Protein AF-A0A661W2M0-F1 (afdb_monomer)

pLDDT: mean 91.11, std 8.28, range [54.16, 98.56]

Solvent-accessible surface area (backbone atoms only — not comparable to full-atom values): 11060 Å² total; per-residue (Å²): 131,64,79,56,40,60,49,51,71,77,40,44,91,75,43,89,74,48,66,77,48,54,62,59,80,53,78,88,70,61,51,56,57,71,93,74,26,90,43,32,37,37,40,33,34,51,47,34,55,88,83,43,71,91,52,58,68,69,59,52,51,48,49,36,45,43,73,50,39,69,58,32,24,70,36,45,28,43,31,65,47,76,62,46,44,61,50,24,66,79,64,74,41,52,50,42,32,26,37,55,77,50,42,49,56,64,80,25,57,32,35,44,35,47,38,69,47,70,79,37,58,68,42,49,65,55,40,31,57,50,44,73,40,62,61,37,34,89,66,52,60,77,81,43,38,49,34,35,38,32,49,78,32,58,84,58,55,59,77,51,43,44,98,87,71,47,19,60,45,70,41,77,54,82,78,79,56,79,73,51,49,20,52,51,52,46,53,49,63,76,48,64,88,53,84,128

Radius of gyration: 15.81 Å; Cα contacts (8 Å, |Δi|>4): 305; chains: 1; bounding box: 34×45×40 Å

Nearest PDB structures (foldseek):
  6pae-assembly1_C  TM=4.566E-01  e=3.298E-01  Dickeya chrysanthemi
  6ruf-assembly1_C  TM=3.840E-01  e=1.545E-01  Wolinella succinogenes DSM 1740
  6wyx-assembly1_A  TM=4.601E-01  e=7.040E-01  Pseudomonas putida KT2440
  3mtj-assembly1_A  TM=3.633E-01  e=6.204E-01  Thiobacillus denitrificans ATCC 25259
  2buf-assembly2_K  TM=2.757E-01  e=9.065E-01  Pseudomonas aeruginosa

Structure (mmCIF, N/CA/C/O backbone):
data_AF-A0A661W2M0-F1
#
_entry.id   AF-A0A661W2M0-F1
#
loop_
_atom_site.group_PDB
_atom_site.id
_atom_site.type_symbol
_atom_site.label_atom_id
_atom_site.label_alt_id
_atom_site.label_comp_id
_atom_site.label_asym_id
_atom_site.label_entity_id
_atom_site.label_seq_id
_atom_site.pdbx_PDB_ins_code
_atom_site.Cartn_x
_atom_site.Cartn_y
_atom_site.Cartn_z
_atom_site.occupancy
_atom_site.B_iso_or_equiv
_atom_site.auth_seq_id
_atom_site.auth_comp_id
_atom_site.auth_asym_id
_atom_site.auth_atom_id
_atom_site.pdbx_PDB_model_num
ATOM 1 N N . MET A 1 1 ? -10.836 -14.928 -8.733 1.00 54.16 1 MET A N 1
ATOM 2 C CA . MET A 1 1 ? -9.419 -14.516 -8.723 1.00 54.16 1 MET A CA 1
ATOM 3 C C . MET A 1 1 ? -9.089 -13.944 -10.087 1.00 54.16 1 MET A C 1
ATOM 5 O O . MET A 1 1 ? -9.618 -14.469 -11.064 1.00 54.16 1 MET A O 1
ATOM 9 N N . PRO A 1 2 ? -8.291 -12.872 -10.158 1.00 65.75 2 PRO A N 1
ATOM 10 C CA . PRO A 1 2 ? -7.863 -12.315 -11.435 1.00 65.75 2 PRO A CA 1
ATOM 11 C C . PRO A 1 2 ? -7.027 -13.327 -12.239 1.00 65.75 2 PRO A C 1
ATOM 13 O O . PRO A 1 2 ? -6.271 -14.099 -11.651 1.00 65.75 2 PRO A O 1
ATOM 16 N N . ASP A 1 3 ? -7.125 -13.288 -13.574 1.00 75.1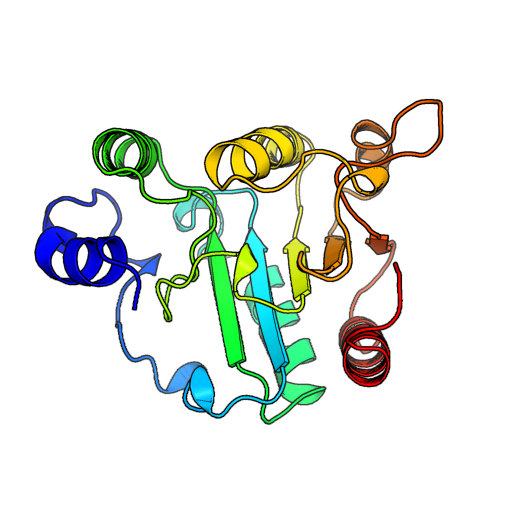9 3 ASP A N 1
ATOM 17 C CA . ASP A 1 3 ? -6.398 -14.168 -14.519 1.00 75.19 3 ASP A CA 1
ATOM 18 C C . ASP A 1 3 ? -4.876 -14.191 -14.256 1.00 75.19 3 ASP A C 1
ATOM 20 O O . ASP A 1 3 ? -4.200 -15.216 -14.354 1.00 75.19 3 ASP A O 1
ATOM 24 N N . TYR A 1 4 ? -4.319 -13.065 -13.802 1.00 87.19 4 TYR A N 1
ATOM 25 C CA . TYR A 1 4 ? -2.892 -12.983 -13.517 1.00 87.19 4 TYR A CA 1
ATOM 26 C C . TYR A 1 4 ? -2.454 -13.734 -12.248 1.00 87.19 4 TYR A C 1
ATOM 28 O O . TYR A 1 4 ? -1.283 -14.099 -12.161 1.00 87.19 4 TYR A O 1
ATOM 36 N N . ALA A 1 5 ? -3.326 -13.983 -11.264 1.00 85.62 5 ALA A N 1
ATOM 37 C CA . ALA A 1 5 ? -2.919 -14.628 -10.010 1.00 85.62 5 ALA A CA 1
ATOM 38 C C . ALA A 1 5 ? -2.471 -16.079 -10.256 1.00 85.62 5 ALA A C 1
ATOM 40 O O . ALA A 1 5 ? -1.410 -16.505 -9.790 1.00 85.62 5 ALA A O 1
ATOM 41 N N . ASP A 1 6 ? -3.231 -16.813 -11.070 1.00 86.06 6 ASP A N 1
ATOM 42 C CA . ASP A 1 6 ? -2.873 -18.169 -11.488 1.00 86.06 6 ASP A CA 1
ATOM 43 C C . ASP A 1 6 ? -1.617 -18.167 -12.359 1.00 86.06 6 ASP A C 1
ATOM 45 O O . ASP A 1 6 ? -0.736 -19.017 -12.185 1.00 86.06 6 ASP A O 1
ATOM 49 N N . PHE A 1 7 ? -1.472 -17.160 -13.229 1.00 87.81 7 PHE A N 1
ATOM 50 C CA . PHE A 1 7 ? -0.246 -16.969 -13.995 1.00 87.81 7 PHE A CA 1
ATOM 51 C C . PHE A 1 7 ? 0.974 -16.820 -13.076 1.00 87.81 7 PHE A C 1
ATOM 53 O O . PHE A 1 7 ? 1.953 -17.541 -13.280 1.00 87.81 7 PHE A O 1
ATOM 60 N N . VAL A 1 8 ? 0.935 -15.938 -12.069 1.00 86.62 8 VAL A N 1
ATOM 61 C CA . VAL A 1 8 ? 2.054 -15.722 -11.130 1.00 86.62 8 VAL A CA 1
ATOM 62 C C . VAL A 1 8 ? 2.427 -17.031 -10.433 1.00 86.62 8 VAL A C 1
ATOM 64 O O . VAL A 1 8 ? 3.593 -17.430 -10.481 1.00 86.62 8 VAL A O 1
ATOM 67 N N . ARG A 1 9 ? 1.445 -17.755 -9.877 1.00 86.38 9 ARG A N 1
ATOM 68 C CA . ARG A 1 9 ? 1.676 -19.034 -9.178 1.00 86.38 9 ARG A CA 1
ATOM 69 C C . ARG A 1 9 ? 2.329 -20.086 -10.074 1.00 86.38 9 ARG A C 1
ATOM 71 O O . ARG A 1 9 ? 3.286 -20.738 -9.664 1.00 86.38 9 ARG A O 1
ATOM 78 N N . GLN A 1 10 ? 1.862 -20.226 -11.314 1.00 86.12 10 GLN A N 1
ATOM 79 C CA . GLN A 1 10 ? 2.395 -21.209 -12.268 1.00 86.12 10 GLN A CA 1
ATOM 80 C C . GLN A 1 10 ? 3.761 -20.808 -12.854 1.00 86.12 10 GLN A C 1
ATOM 82 O O . GLN A 1 10 ? 4.491 -21.647 -13.385 1.00 86.12 10 GLN A O 1
ATOM 87 N N . ASN A 1 11 ? 4.125 -19.525 -12.777 1.00 86.25 11 ASN A N 1
ATOM 88 C CA . ASN A 1 11 ? 5.294 -18.968 -13.454 1.00 86.25 11 ASN A CA 1
ATOM 89 C C . ASN A 1 11 ? 6.353 -18.403 -12.501 1.00 86.25 11 ASN A C 1
ATOM 91 O O . ASN A 1 11 ? 7.235 -17.688 -12.975 1.00 86.25 11 ASN A O 1
ATOM 95 N N . LEU A 1 12 ? 6.341 -18.745 -11.205 1.00 84.62 12 LEU A N 1
ATOM 96 C CA . LEU A 1 12 ? 7.355 -18.271 -10.250 1.00 84.62 12 LEU A CA 1
ATOM 97 C C . LEU A 1 12 ? 8.794 -18.504 -10.729 1.00 84.62 12 LEU A C 1
ATOM 99 O O . LEU A 1 12 ? 9.637 -17.633 -10.578 1.00 84.62 12 LEU A O 1
ATOM 103 N N . HIS A 1 13 ? 9.071 -19.617 -11.410 1.00 81.62 13 HIS A N 1
ATOM 104 C CA . HIS A 1 13 ? 10.389 -19.907 -11.995 1.00 81.62 13 HIS A CA 1
ATOM 105 C C . HIS A 1 13 ? 10.895 -18.838 -12.992 1.00 81.62 13 HIS A C 1
ATOM 107 O O . HIS A 1 13 ? 12.069 -18.832 -13.356 1.00 81.62 13 HIS A O 1
ATOM 113 N N . ARG A 1 14 ? 10.017 -17.947 -13.472 1.00 83.19 14 ARG A N 1
ATOM 114 C CA . ARG A 1 14 ? 10.340 -16.834 -14.380 1.00 83.19 14 ARG A CA 1
ATOM 115 C C . ARG A 1 14 ? 10.656 -15.534 -13.643 1.00 83.19 14 ARG A C 1
ATOM 117 O O . ARG A 1 14 ? 11.114 -14.584 -14.280 1.00 83.19 14 ARG A O 1
ATOM 124 N N . PHE A 1 15 ? 10.392 -15.471 -12.342 1.00 82.69 15 PHE A N 1
ATOM 125 C CA . PHE A 1 15 ? 10.706 -14.328 -11.500 1.00 82.69 15 PHE A CA 1
ATOM 126 C C . PHE A 1 15 ? 12.165 -14.437 -11.069 1.00 82.69 15 PHE A C 1
ATOM 128 O O . PHE A 1 15 ? 12.624 -15.488 -10.631 1.00 82.69 15 PHE A O 1
ATOM 135 N N . LYS A 1 16 ? 12.913 -13.339 -11.203 1.00 79.75 16 LYS A N 1
ATOM 136 C CA . LYS A 1 16 ? 14.306 -13.292 -10.730 1.00 79.75 16 LYS A CA 1
ATOM 137 C C . LYS A 1 16 ? 14.398 -13.313 -9.204 1.00 79.75 16 LYS A C 1
ATOM 139 O O . LYS A 1 16 ? 15.414 -13.752 -8.679 1.00 79.75 16 LYS A O 1
ATOM 144 N N . HIS A 1 17 ? 13.357 -12.815 -8.542 1.00 82.69 17 HIS A N 1
ATOM 145 C CA . HIS A 1 17 ? 13.227 -12.721 -7.097 1.00 82.69 17 HIS A CA 1
ATOM 146 C C . HIS A 1 17 ? 11.843 -13.254 -6.729 1.00 82.69 17 HIS A C 1
ATOM 148 O O . HIS A 1 17 ? 10.838 -12.592 -6.957 1.00 82.69 17 HIS A O 1
ATOM 154 N N . VAL A 1 18 ? 11.790 -14.506 -6.286 1.00 83.88 18 VAL A N 1
ATOM 155 C CA . VAL A 1 18 ? 10.541 -15.199 -5.918 1.00 83.88 18 VAL A CA 1
ATOM 156 C C . VAL A 1 18 ? 10.239 -15.087 -4.432 1.00 83.88 18 VAL A C 1
ATOM 158 O O . VAL A 1 18 ? 9.125 -15.386 -4.017 1.00 83.88 18 VAL A O 1
ATOM 161 N N . GLU A 1 19 ? 11.229 -14.676 -3.642 1.00 84.62 19 GLU A N 1
ATOM 162 C CA . GLU A 1 19 ? 11.200 -14.660 -2.184 1.00 84.62 19 GLU A CA 1
ATOM 163 C C . GLU A 1 19 ? 9.973 -13.939 -1.609 1.00 84.62 19 GLU A C 1
ATOM 165 O O . GLU A 1 19 ? 9.394 -14.484 -0.675 1.00 84.62 19 GLU A O 1
ATOM 170 N N . PRO A 1 20 ? 9.504 -12.797 -2.159 1.00 80.62 20 PRO A N 1
ATOM 171 C CA . PRO A 1 20 ? 8.310 -12.136 -1.633 1.00 80.62 20 PRO A CA 1
ATOM 172 C C . PRO A 1 20 ? 7.044 -12.990 -1.758 1.00 80.62 20 PRO A C 1
ATOM 174 O O . PRO A 1 20 ? 6.188 -12.931 -0.887 1.00 80.62 20 PRO A O 1
ATOM 177 N N . PHE A 1 21 ? 6.931 -13.788 -2.824 1.00 81.31 21 PHE A N 1
ATOM 178 C CA . PHE A 1 21 ? 5.737 -14.574 -3.166 1.00 81.31 21 PHE A CA 1
ATOM 179 C C . PHE A 1 21 ? 5.749 -15.988 -2.571 1.00 81.31 21 PHE A C 1
ATOM 181 O O . PHE A 1 21 ? 4.878 -16.803 -2.886 1.00 81.31 21 PHE A O 1
ATOM 188 N N . LEU A 1 22 ? 6.761 -16.314 -1.763 1.00 77.69 22 LEU A N 1
ATOM 189 C CA . LEU A 1 22 ? 6.936 -17.625 -1.155 1.00 77.69 22 LEU A CA 1
ATOM 190 C C . LEU A 1 22 ? 6.956 -17.526 0.378 1.00 77.69 22 LEU A C 1
ATOM 192 O O . LEU A 1 22 ? 7.624 -16.652 0.926 1.00 77.69 22 LEU A O 1
ATOM 196 N N . PRO A 1 23 ? 6.334 -18.480 1.092 1.00 72.94 23 PRO A N 1
ATOM 197 C CA . PRO A 1 23 ? 5.358 -19.458 0.603 1.00 72.94 23 PRO A CA 1
ATOM 198 C C . PRO A 1 23 ? 4.009 -18.790 0.277 1.00 72.94 23 PRO A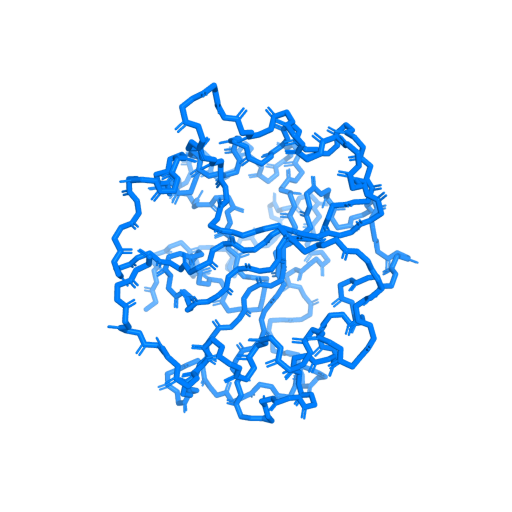 C 1
ATOM 200 O O . PRO A 1 23 ? 3.640 -17.806 0.911 1.00 72.94 23 PRO A O 1
ATOM 203 N N . PHE A 1 24 ? 3.256 -19.355 -0.674 1.00 66.31 24 PHE A N 1
ATOM 204 C CA . PHE A 1 24 ? 1.942 -18.825 -1.077 1.00 66.31 24 PHE A CA 1
ATOM 205 C C . PHE A 1 24 ? 0.940 -18.777 0.084 1.00 66.31 24 PHE A C 1
ATOM 207 O O . PHE A 1 24 ? 0.200 -17.809 0.234 1.00 66.31 24 PHE A O 1
ATOM 214 N N . ASP A 1 25 ? 0.965 -19.814 0.922 1.00 64.81 25 ASP A N 1
ATOM 215 C CA . ASP A 1 25 ? 0.191 -19.900 2.151 1.00 64.81 25 ASP A CA 1
ATOM 216 C C . ASP A 1 25 ? 1.156 -19.784 3.323 1.00 64.81 25 ASP A C 1
ATOM 218 O O . ASP A 1 25 ? 1.892 -20.720 3.648 1.00 64.81 25 ASP A O 1
ATOM 222 N N . ASN A 1 26 ? 1.188 -18.604 3.939 1.00 64.62 26 ASN A N 1
ATOM 223 C CA . ASN A 1 26 ? 2.035 -18.362 5.088 1.00 64.62 26 ASN A CA 1
ATOM 224 C C . ASN A 1 26 ? 1.193 -18.325 6.376 1.00 64.62 26 ASN A C 1
ATOM 226 O O . ASN A 1 26 ? 0.565 -17.301 6.661 1.00 64.62 26 ASN A O 1
ATOM 230 N N . PRO A 1 27 ? 1.199 -19.393 7.201 1.00 62.12 27 PRO A N 1
ATOM 231 C CA . PRO A 1 27 ? 0.440 -19.412 8.450 1.00 62.12 27 PRO A CA 1
ATOM 232 C C . PRO A 1 27 ? 0.911 -18.334 9.438 1.00 62.12 27 PRO A C 1
ATOM 234 O O . PRO A 1 27 ? 0.156 -17.963 10.332 1.00 62.12 27 PRO A O 1
ATOM 237 N N . SER A 1 28 ? 2.121 -17.782 9.267 1.00 66.69 28 SER A N 1
ATOM 238 C CA . SER A 1 28 ? 2.620 -16.702 10.127 1.00 66.69 28 SER A CA 1
ATOM 239 C C . SER A 1 28 ? 1.901 -15.361 9.934 1.00 66.69 28 SER A C 1
ATOM 241 O O . SER A 1 28 ? 1.968 -14.522 10.829 1.00 66.69 28 SER A O 1
ATOM 243 N N . PHE A 1 29 ? 1.158 -15.166 8.836 1.00 79.88 29 PHE A N 1
ATOM 244 C CA . PHE A 1 29 ? 0.328 -13.968 8.663 1.00 79.88 29 PHE A CA 1
ATOM 245 C C . PHE A 1 29 ? -0.940 -14.009 9.537 1.00 79.88 29 PHE A C 1
ATOM 247 O O . PHE A 1 29 ? -1.492 -12.962 9.884 1.00 79.88 29 PHE A O 1
ATOM 254 N N . GLY A 1 30 ? -1.423 -15.203 9.904 1.00 87.44 30 GLY A N 1
ATOM 255 C CA . GLY A 1 30 ? -2.649 -15.353 10.695 1.00 87.44 30 GLY A CA 1
ATOM 2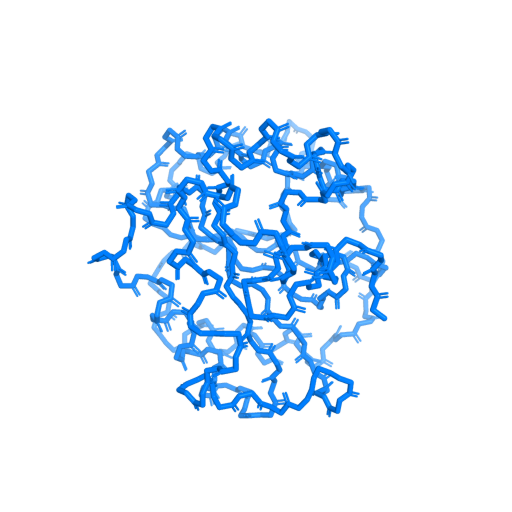56 C C . GLY A 1 30 ? -3.886 -14.722 10.044 1.00 87.44 30 GLY A C 1
ATOM 257 O O . GLY A 1 30 ? -4.796 -14.304 10.752 1.00 87.44 30 GLY A O 1
ATOM 258 N N . ASN A 1 31 ? -3.892 -14.589 8.714 1.00 93.31 31 ASN A N 1
ATOM 259 C CA . ASN A 1 31 ? -5.019 -14.043 7.964 1.00 93.31 31 ASN A CA 1
ATOM 260 C C . ASN A 1 31 ? -6.192 -15.039 7.942 1.00 93.31 31 ASN A C 1
ATOM 262 O O . ASN A 1 31 ? -5.951 -16.236 7.748 1.00 93.31 31 ASN A O 1
ATOM 266 N N . PRO A 1 32 ? -7.453 -14.577 8.057 1.00 93.81 32 PRO A N 1
ATOM 267 C CA . PRO A 1 32 ? -8.586 -15.354 7.561 1.00 93.81 32 PRO A CA 1
ATOM 268 C C . PRO A 1 32 ? -8.515 -15.460 6.028 1.00 93.81 32 PRO A C 1
ATOM 270 O O . PRO A 1 32 ? -7.607 -14.924 5.383 1.00 93.81 32 PRO A O 1
ATOM 273 N N . ARG A 1 33 ? -9.482 -16.139 5.405 1.00 92.19 33 ARG A N 1
ATOM 274 C CA . ARG A 1 33 ? -9.616 -16.045 3.948 1.00 92.19 33 ARG A CA 1
ATOM 275 C C . ARG A 1 33 ? -9.903 -14.599 3.561 1.00 92.19 33 ARG A C 1
ATOM 277 O O . ARG A 1 33 ? -10.615 -13.913 4.285 1.00 92.19 33 ARG A O 1
ATOM 284 N N . PHE A 1 34 ? -9.401 -14.174 2.403 1.00 93.12 34 PHE A N 1
ATOM 285 C CA . PHE A 1 34 ? -9.651 -12.827 1.887 1.00 93.12 34 PHE A CA 1
ATOM 286 C C . PHE A 1 34 ? -11.157 -12.531 1.859 1.00 93.12 34 PHE A C 1
ATOM 288 O O . PHE A 1 34 ? -11.603 -11.553 2.424 1.00 93.12 34 PHE A O 1
ATOM 295 N N . GLU A 1 35 ? -11.974 -13.447 1.333 1.00 93.88 35 GLU A N 1
ATOM 296 C CA . GLU A 1 35 ? -13.426 -13.233 1.235 1.00 93.88 35 GLU A CA 1
ATOM 297 C C . GLU A 1 35 ? -14.161 -13.171 2.587 1.00 93.88 35 GLU A C 1
ATOM 299 O O . GLU A 1 35 ? -15.265 -12.635 2.650 1.00 93.88 35 GLU A O 1
ATOM 304 N N . ASP A 1 36 ? -13.569 -13.725 3.648 1.00 95.56 36 ASP A N 1
ATOM 305 C CA . ASP A 1 36 ? -14.178 -13.787 4.980 1.00 95.56 36 ASP A CA 1
ATOM 306 C C . ASP A 1 36 ? -13.739 -12.609 5.869 1.00 95.56 36 ASP A C 1
ATOM 308 O O . ASP A 1 36 ? -14.292 -12.406 6.952 1.00 95.56 36 ASP A O 1
ATOM 312 N N . ALA A 1 37 ? -12.727 -11.845 5.445 1.00 96.25 37 ALA A N 1
ATOM 313 C CA . ALA A 1 37 ? -12.192 -10.742 6.222 1.00 96.25 37 ALA A CA 1
ATOM 314 C C . ALA A 1 37 ? -13.115 -9.513 6.142 1.00 96.25 37 ALA A C 1
ATOM 316 O O . ALA A 1 37 ? -13.493 -9.090 5.051 1.00 96.25 37 ALA A O 1
ATOM 317 N N . PRO A 1 38 ? -13.443 -8.866 7.275 1.00 95.31 38 PRO A N 1
ATOM 318 C CA . PRO A 1 38 ? -14.275 -7.666 7.281 1.00 95.31 38 PRO A CA 1
ATOM 319 C C . PRO A 1 38 ? -13.520 -6.402 6.844 1.00 95.31 38 PRO A C 1
ATOM 321 O O . PRO A 1 38 ? -14.135 -5.347 6.716 1.00 95.31 38 PRO A O 1
ATOM 324 N N . TYR A 1 39 ? -12.191 -6.472 6.719 1.00 97.50 39 TYR A N 1
ATOM 325 C CA . TYR A 1 39 ? -11.342 -5.345 6.351 1.00 97.50 39 TYR A CA 1
ATOM 326 C C . TYR A 1 39 ? -10.007 -5.838 5.790 1.00 97.50 39 TYR A C 1
ATOM 328 O O . TYR A 1 39 ? -9.421 -6.787 6.321 1.00 97.50 39 TYR A O 1
ATOM 336 N N . HIS A 1 40 ? -9.509 -5.165 4.760 1.00 97.88 40 HIS A N 1
ATOM 337 C CA . HIS A 1 40 ? -8.332 -5.551 3.993 1.00 97.88 40 HIS A CA 1
ATOM 338 C C . HIS A 1 40 ? -7.309 -4.424 4.008 1.00 97.88 40 HIS A C 1
ATOM 340 O O . HIS A 1 40 ? -7.571 -3.308 3.558 1.00 97.88 40 HIS A O 1
ATOM 346 N N . VAL A 1 41 ? -6.111 -4.725 4.500 1.00 98.38 41 VAL A N 1
ATOM 347 C CA . VAL A 1 41 ? -5.021 -3.758 4.608 1.00 98.38 41 VAL A CA 1
ATOM 348 C C . VAL A 1 41 ? -3.827 -4.225 3.791 1.00 98.38 41 VAL A C 1
ATOM 350 O O . VAL A 1 41 ? -3.320 -5.327 3.993 1.00 98.38 41 VAL A O 1
ATOM 353 N N . LEU A 1 42 ? -3.340 -3.366 2.900 1.00 98.56 42 LEU A N 1
ATOM 354 C CA . LEU A 1 42 ? -2.111 -3.584 2.149 1.00 98.56 42 LEU A CA 1
ATOM 355 C C . LEU A 1 42 ? -1.008 -2.664 2.672 1.00 98.56 42 LEU A C 1
ATOM 357 O O . LEU A 1 42 ? -1.083 -1.441 2.551 1.00 98.56 42 LEU A O 1
ATOM 361 N N . ILE A 1 43 ? 0.051 -3.243 3.229 1.00 98.25 43 ILE A N 1
ATOM 362 C CA . ILE A 1 43 ? 1.229 -2.490 3.666 1.00 98.25 43 ILE A CA 1
ATOM 363 C C . ILE A 1 43 ? 2.234 -2.453 2.517 1.00 98.25 43 ILE A C 1
ATOM 365 O O . ILE A 1 43 ? 2.744 -3.482 2.078 1.00 98.25 43 ILE A O 1
ATOM 369 N N . VAL A 1 44 ? 2.547 -1.253 2.042 1.00 98.25 44 VAL A N 1
ATOM 370 C CA . VAL A 1 44 ? 3.337 -1.037 0.829 1.00 98.25 44 VAL A CA 1
ATOM 371 C C . VAL A 1 44 ? 4.721 -0.499 1.178 1.00 98.25 44 VAL A C 1
ATOM 373 O O . VAL A 1 44 ? 4.870 0.508 1.874 1.00 98.25 44 VAL A O 1
ATOM 376 N N . ARG A 1 45 ? 5.759 -1.135 0.635 1.00 97.31 45 ARG A N 1
ATOM 377 C CA . ARG A 1 45 ? 7.135 -0.627 0.628 1.00 97.31 45 ARG A CA 1
ATOM 378 C C . ARG A 1 45 ? 7.472 -0.083 -0.754 1.00 97.31 45 ARG A C 1
ATOM 380 O O . ARG A 1 45 ? 7.333 -0.776 -1.757 1.00 97.31 45 ARG A O 1
ATOM 387 N N . LEU A 1 46 ? 7.991 1.144 -0.797 1.00 96.62 46 LEU A N 1
ATOM 388 C CA . LEU A 1 46 ? 8.394 1.816 -2.041 1.00 96.62 46 LEU A CA 1
ATOM 389 C C . LEU A 1 46 ? 9.748 1.335 -2.597 1.00 96.62 46 LEU A C 1
ATOM 391 O O . LEU A 1 46 ? 10.255 1.906 -3.563 1.00 96.62 46 LEU A O 1
ATOM 395 N N . SER A 1 47 ? 10.305 0.273 -2.017 1.00 95.31 47 SER A N 1
ATOM 396 C CA . SER A 1 47 ? 11.565 -0.357 -2.410 1.00 95.31 47 SER A CA 1
ATOM 397 C C . SER A 1 47 ? 11.366 -1.857 -2.647 1.00 95.31 47 SER A C 1
ATOM 399 O O . SER A 1 47 ? 10.479 -2.451 -2.020 1.00 95.31 47 SER A O 1
ATOM 401 N N . PRO A 1 48 ? 12.161 -2.478 -3.540 1.00 94.75 48 PRO A N 1
ATOM 402 C CA . PRO A 1 48 ? 12.158 -3.923 -3.726 1.00 94.75 48 PRO A CA 1
ATOM 403 C C . PRO A 1 48 ? 12.406 -4.667 -2.422 1.00 94.75 48 PRO A C 1
ATOM 405 O O . PRO A 1 48 ? 13.195 -4.220 -1.593 1.00 94.75 48 PRO A O 1
ATOM 408 N N . PHE A 1 49 ? 11.777 -5.834 -2.263 1.00 93.44 49 PHE A N 1
ATOM 409 C CA . PHE A 1 49 ? 11.895 -6.640 -1.045 1.00 93.44 49 PHE A CA 1
ATOM 410 C C . PHE A 1 49 ? 13.349 -6.892 -0.643 1.00 93.44 49 PHE A C 1
ATOM 412 O O . PHE A 1 49 ? 13.699 -6.689 0.508 1.00 93.44 49 PHE A O 1
ATOM 419 N N . ARG A 1 50 ? 14.220 -7.233 -1.600 1.00 91.94 50 ARG A N 1
ATOM 420 C CA . ARG A 1 50 ? 15.654 -7.462 -1.361 1.00 91.94 50 ARG A CA 1
ATOM 421 C C . ARG A 1 50 ? 16.368 -6.284 -0.687 1.00 91.94 50 ARG A C 1
ATOM 423 O O . ARG A 1 50 ? 17.347 -6.498 0.018 1.00 91.94 50 ARG A O 1
ATOM 430 N N . ASP A 1 51 ? 15.905 -5.061 -0.917 1.00 91.94 51 ASP A N 1
ATOM 431 C CA . ASP A 1 51 ? 16.527 -3.858 -0.361 1.00 91.94 51 ASP A CA 1
ATOM 432 C C . ASP A 1 51 ? 16.009 -3.558 1.056 1.00 91.94 51 ASP A C 1
ATOM 434 O O . ASP A 1 51 ? 16.597 -2.760 1.785 1.00 91.94 51 ASP A O 1
ATOM 438 N N . VAL A 1 52 ? 14.900 -4.189 1.456 1.00 91.62 52 VAL A N 1
ATOM 439 C CA . VAL A 1 52 ? 14.214 -3.944 2.729 1.00 91.62 52 VAL A CA 1
ATOM 440 C C . VAL A 1 52 ? 13.976 -5.210 3.553 1.00 91.62 52 VAL A C 1
ATOM 442 O O . VAL A 1 52 ? 13.339 -5.109 4.593 1.00 91.62 52 VAL A O 1
ATOM 445 N N . ASP A 1 53 ? 14.491 -6.369 3.144 1.00 89.56 53 ASP A N 1
ATOM 446 C CA . ASP A 1 53 ? 14.277 -7.681 3.778 1.00 89.56 53 ASP A CA 1
ATOM 447 C C . ASP A 1 53 ? 14.738 -7.717 5.245 1.00 89.56 53 ASP A C 1
ATOM 449 O O . ASP A 1 53 ? 14.136 -8.373 6.091 1.00 89.56 53 ASP A O 1
ATOM 453 N N . ARG A 1 54 ? 15.787 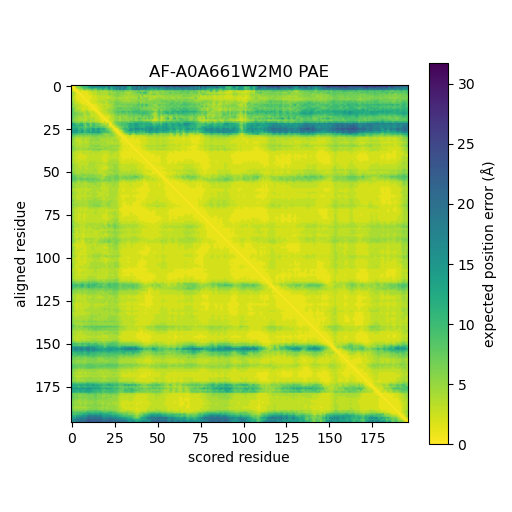-6.955 5.562 1.00 90.75 54 ARG A N 1
ATOM 454 C CA . ARG A 1 54 ? 16.343 -6.769 6.911 1.00 90.75 54 ARG A CA 1
ATOM 455 C C . ARG A 1 54 ? 15.753 -5.570 7.654 1.00 90.75 54 ARG A C 1
ATOM 457 O O . ARG A 1 54 ? 16.193 -5.251 8.756 1.00 90.75 54 ARG A O 1
ATOM 464 N N . SER A 1 55 ? 14.802 -4.867 7.046 1.00 90.50 55 SER A N 1
ATOM 465 C CA . SER A 1 55 ? 14.132 -3.707 7.630 1.00 90.50 55 SER A CA 1
ATOM 466 C C . SER A 1 55 ? 12.889 -4.148 8.404 1.00 90.50 55 SER A C 1
ATOM 468 O O . SER A 1 55 ? 12.142 -5.002 7.950 1.00 90.50 55 SER A O 1
ATOM 470 N N . LEU A 1 56 ? 12.623 -3.539 9.558 1.00 92.00 56 LEU A N 1
ATOM 471 C CA . LEU A 1 56 ? 11.470 -3.870 10.405 1.00 92.00 56 LEU A CA 1
ATOM 472 C C . LEU A 1 56 ? 10.168 -3.065 10.185 1.00 92.00 56 LEU A C 1
ATOM 474 O O . LEU A 1 56 ? 9.134 -3.561 10.624 1.00 92.00 56 LEU A O 1
ATOM 478 N N . PRO A 1 57 ? 10.118 -1.880 9.532 1.00 92.88 57 PRO A N 1
ATOM 479 C CA . PRO A 1 57 ? 8.902 -1.061 9.498 1.00 92.88 57 PRO A CA 1
ATOM 480 C C . PRO A 1 57 ? 7.649 -1.763 8.970 1.00 92.88 57 PRO A C 1
ATOM 482 O O . PRO A 1 57 ? 6.571 -1.547 9.505 1.00 92.88 57 PRO A O 1
ATOM 485 N N . HIS A 1 58 ? 7.762 -2.614 7.947 1.00 94.19 58 HIS A N 1
ATOM 486 C CA . HIS A 1 58 ? 6.597 -3.337 7.428 1.00 94.19 58 HIS A CA 1
ATOM 487 C C . HIS A 1 58 ? 6.112 -4.427 8.395 1.00 94.19 58 HIS A C 1
ATOM 489 O O . HIS A 1 58 ? 4.909 -4.630 8.503 1.00 94.19 58 HIS A O 1
ATOM 495 N N . LEU A 1 59 ? 7.015 -5.068 9.148 1.00 94.06 59 LEU A N 1
ATOM 496 C CA . LEU A 1 59 ? 6.651 -6.022 10.203 1.00 94.06 59 LEU A CA 1
ATOM 497 C C . LEU A 1 59 ? 6.029 -5.315 11.410 1.00 94.06 59 LEU A C 1
ATOM 499 O O . LEU A 1 59 ? 5.057 -5.799 11.981 1.00 94.06 59 LEU A O 1
ATOM 503 N N . PHE A 1 60 ? 6.563 -4.149 11.773 1.00 94.81 60 PHE A N 1
ATOM 504 C CA . PHE A 1 60 ? 5.991 -3.296 12.807 1.00 94.81 60 PHE A CA 1
ATOM 505 C C . PHE A 1 60 ? 4.565 -2.863 12.441 1.00 94.81 60 PHE A C 1
ATOM 507 O O . PHE A 1 60 ? 3.643 -3.083 13.220 1.00 94.81 60 PHE A O 1
ATOM 514 N N . LEU A 1 61 ? 4.366 -2.326 11.231 1.00 95.75 61 LEU A N 1
ATOM 515 C CA . LEU A 1 61 ? 3.038 -1.943 10.746 1.00 95.75 61 LEU A CA 1
ATOM 516 C C . LEU A 1 61 ? 2.095 -3.146 10.730 1.00 95.75 61 LEU A C 1
ATOM 518 O O . LEU A 1 61 ? 0.973 -3.041 11.211 1.00 95.75 61 LEU A O 1
ATOM 522 N N . PHE A 1 62 ? 2.564 -4.300 10.251 1.00 96.06 62 PHE A N 1
ATOM 523 C CA . PHE A 1 62 ? 1.784 -5.535 10.255 1.00 96.06 62 PHE A CA 1
ATOM 524 C C . PHE A 1 62 ? 1.304 -5.889 11.665 1.00 96.06 62 PHE A C 1
ATOM 526 O O . PHE A 1 62 ? 0.131 -6.201 11.867 1.00 96.06 62 PHE A O 1
ATOM 533 N N . HIS A 1 63 ? 2.196 -5.803 12.652 1.00 95.25 63 HIS A N 1
ATOM 534 C CA . HIS A 1 63 ? 1.875 -6.096 14.041 1.00 95.25 63 HIS A CA 1
ATOM 535 C C . HIS A 1 63 ? 0.875 -5.099 14.638 1.00 95.25 63 HIS A C 1
ATOM 537 O O . HIS A 1 63 ? -0.080 -5.523 15.291 1.00 95.25 63 HIS A O 1
ATOM 543 N N . GLU A 1 64 ? 1.047 -3.801 14.380 1.00 96.12 64 GLU A N 1
ATOM 544 C CA . GLU A 1 64 ? 0.109 -2.764 14.822 1.00 96.12 64 GLU A CA 1
ATOM 545 C C . GLU A 1 64 ? -1.288 -2.984 14.231 1.00 96.12 64 GLU A C 1
ATOM 547 O O . GLU A 1 64 ? -2.279 -2.961 14.964 1.00 96.12 64 GLU A O 1
ATOM 552 N N . VAL A 1 65 ? -1.375 -3.285 12.929 1.00 96.75 65 VAL A N 1
ATOM 553 C CA . VAL A 1 65 ? -2.650 -3.594 12.267 1.00 96.75 65 VAL A CA 1
ATOM 554 C C . VAL A 1 65 ? -3.269 -4.867 12.835 1.00 96.75 65 VAL A C 1
ATOM 556 O O . VAL A 1 65 ? -4.434 -4.840 13.222 1.00 96.75 65 VAL A O 1
ATOM 559 N N . ARG A 1 66 ? -2.511 -5.963 12.964 1.00 96.25 66 ARG A N 1
ATOM 560 C CA . ARG A 1 66 ? -3.032 -7.232 13.502 1.00 96.25 66 ARG A CA 1
ATOM 561 C C . ARG A 1 66 ? -3.535 -7.085 14.935 1.00 96.25 66 ARG A C 1
ATOM 563 O O . ARG A 1 66 ? -4.567 -7.651 15.280 1.00 96.25 66 ARG A O 1
ATOM 570 N N . ARG A 1 67 ? -2.831 -6.328 15.782 1.00 95.88 67 ARG A N 1
ATOM 571 C CA . ARG A 1 67 ? -3.284 -6.036 17.153 1.00 95.88 67 ARG A CA 1
ATOM 572 C C . ARG A 1 67 ? -4.553 -5.202 17.170 1.00 95.88 67 ARG A C 1
ATOM 574 O O . ARG A 1 67 ? -5.367 -5.346 18.078 1.00 95.88 67 ARG A O 1
ATOM 581 N N . ALA A 1 68 ? -4.695 -4.301 16.207 1.00 96.56 68 ALA A N 1
ATOM 582 C CA . ALA A 1 68 ? -5.822 -3.398 16.132 1.00 96.56 68 ALA A CA 1
ATOM 583 C C . ALA A 1 68 ? -7.083 -4.043 15.555 1.00 96.56 68 ALA A C 1
ATOM 585 O O . ALA A 1 68 ? -8.171 -3.772 16.064 1.00 96.56 68 ALA A O 1
ATOM 586 N N . LEU A 1 69 ? -6.914 -4.890 14.539 1.00 96.69 69 LEU A N 1
ATOM 587 C CA . LEU A 1 69 ? -7.957 -5.607 13.816 1.00 96.69 69 LEU A CA 1
ATOM 588 C C . LEU A 1 69 ? -7.566 -7.096 13.704 1.00 96.69 69 LEU A C 1
ATOM 590 O O . LEU A 1 69 ? -7.009 -7.511 12.685 1.00 96.69 69 LEU A O 1
ATOM 594 N N . PRO A 1 70 ? -7.841 -7.915 14.738 1.00 96.00 70 PRO A N 1
ATOM 595 C CA . PRO A 1 70 ? -7.442 -9.325 14.768 1.00 96.00 70 PRO A CA 1
ATOM 596 C C . PRO A 1 70 ? -7.945 -10.150 13.583 1.00 96.00 70 PRO A C 1
ATOM 598 O O . PRO A 1 70 ? -7.238 -11.057 13.152 1.00 96.00 70 PRO A O 1
ATOM 601 N N . ASP A 1 71 ? -9.100 -9.788 13.024 1.00 96.12 71 ASP A N 1
ATOM 602 C CA . ASP A 1 71 ? -9.753 -10.505 11.926 1.00 96.12 71 ASP A CA 1
ATOM 603 C C . ASP A 1 71 ? -9.515 -9.865 10.545 1.00 96.12 71 ASP A C 1
ATOM 605 O O . ASP A 1 71 ? -10.075 -10.322 9.557 1.00 96.12 71 ASP A O 1
ATOM 609 N N . ALA A 1 72 ? -8.701 -8.808 10.430 1.00 97.00 72 ALA A N 1
ATOM 610 C CA . ALA A 1 72 ? -8.409 -8.205 9.127 1.00 97.00 72 ALA A CA 1
ATOM 611 C C . ALA A 1 72 ? -7.541 -9.122 8.250 1.00 97.00 72 ALA A C 1
ATOM 613 O O . ALA A 1 72 ? -6.668 -9.844 8.748 1.00 97.00 72 ALA A O 1
ATOM 614 N N . PHE A 1 73 ? -7.718 -9.040 6.932 1.00 97.19 73 PHE A N 1
ATOM 615 C CA . PHE A 1 73 ? -6.732 -9.557 5.992 1.00 97.19 73 PHE A CA 1
ATOM 616 C C . PHE A 1 73 ? -5.627 -8.514 5.828 1.00 97.19 73 PHE A C 1
ATOM 618 O O . PHE A 1 73 ? -5.897 -7.367 5.481 1.00 97.19 73 PHE A O 1
ATOM 625 N N . ILE A 1 74 ? -4.379 -8.894 6.078 1.00 97.44 74 ILE A N 1
ATOM 626 C CA . ILE A 1 74 ? -3.226 -8.000 5.992 1.00 97.44 74 ILE A CA 1
ATOM 627 C C . ILE A 1 74 ? -2.252 -8.590 4.988 1.00 97.44 74 ILE A C 1
ATOM 629 O O . ILE A 1 74 ? -1.783 -9.707 5.181 1.00 97.44 74 ILE A O 1
ATOM 633 N N . ASP A 1 75 ? -1.918 -7.852 3.941 1.00 96.81 75 ASP A N 1
ATOM 634 C CA . ASP A 1 75 ? -0.917 -8.269 2.962 1.00 96.81 75 ASP A CA 1
ATOM 635 C C . ASP A 1 75 ? 0.226 -7.258 2.889 1.00 96.81 75 ASP A C 1
ATOM 637 O O . ASP A 1 75 ? 0.121 -6.119 3.355 1.00 96.81 75 ASP A O 1
ATOM 641 N N . LEU A 1 76 ? 1.333 -7.683 2.291 1.00 96.75 76 LEU A N 1
ATOM 642 C CA . LEU A 1 76 ? 2.468 -6.826 1.987 1.00 96.75 76 LEU A CA 1
ATOM 643 C C . LEU A 1 76 ? 2.566 -6.636 0.473 1.00 96.75 76 LEU A C 1
ATOM 645 O O . LEU A 1 76 ? 2.284 -7.547 -0.297 1.00 96.75 76 LEU A O 1
ATOM 649 N N . ALA A 1 77 ? 3.027 -5.469 0.041 1.00 97.12 77 ALA A N 1
ATOM 650 C CA . ALA A 1 77 ? 3.466 -5.226 -1.327 1.00 97.12 77 ALA A CA 1
ATOM 651 C C . ALA A 1 77 ? 4.816 -4.510 -1.318 1.00 97.12 77 ALA A C 1
ATOM 653 O O . ALA A 1 77 ? 5.095 -3.661 -0.468 1.00 97.12 77 ALA A O 1
ATOM 654 N N . PHE A 1 78 ? 5.651 -4.831 -2.299 1.00 97.00 78 PHE A N 1
ATOM 655 C CA . PHE A 1 78 ? 6.974 -4.241 -2.468 1.00 97.00 78 PHE A CA 1
ATOM 656 C C . PHE A 1 78 ? 7.101 -3.685 -3.877 1.00 97.00 78 PHE A C 1
ATOM 658 O O . PHE A 1 78 ? 6.475 -4.186 -4.811 1.00 97.00 78 PHE A O 1
ATOM 665 N N . PHE A 1 79 ? 7.938 -2.666 -4.049 1.00 96.81 79 PHE A N 1
ATOM 666 C CA . PHE A 1 79 ? 8.207 -2.137 -5.377 1.00 96.81 79 PHE A CA 1
ATOM 667 C C . PHE A 1 79 ? 8.812 -3.236 -6.271 1.00 96.81 79 PHE A C 1
ATOM 669 O O . PHE A 1 79 ? 9.858 -3.786 -5.921 1.00 96.81 79 PHE A O 1
ATOM 676 N N . PRO A 1 80 ? 8.209 -3.564 -7.427 1.00 95.62 80 PRO A N 1
ATOM 677 C CA . PRO A 1 80 ? 8.686 -4.668 -8.249 1.00 95.62 80 PRO A CA 1
ATOM 678 C C . PRO A 1 80 ? 10.094 -4.374 -8.772 1.00 95.62 80 PRO A C 1
ATOM 680 O O . PRO A 1 80 ? 10.381 -3.278 -9.261 1.00 95.62 80 PRO A O 1
ATOM 683 N N . SER A 1 81 ? 10.981 -5.362 -8.710 1.00 93.44 81 SER A N 1
ATOM 684 C CA . SER A 1 81 ? 12.314 -5.338 -9.315 1.00 93.44 81 SER A CA 1
ATOM 685 C C . SER A 1 81 ? 12.240 -5.126 -10.829 1.00 93.44 81 SER A C 1
ATOM 687 O O . SER A 1 81 ? 11.210 -5.326 -11.470 1.00 93.44 81 SER A O 1
ATOM 689 N N . ALA A 1 82 ? 13.360 -4.766 -11.460 1.00 91.62 82 ALA A N 1
ATOM 690 C CA . ALA A 1 82 ? 13.394 -4.543 -12.908 1.00 91.62 82 ALA A CA 1
ATOM 691 C C . ALA A 1 82 ? 12.920 -5.759 -13.732 1.00 91.62 82 ALA A C 1
ATOM 693 O O . ALA A 1 82 ? 12.293 -5.590 -14.777 1.00 91.62 82 ALA A O 1
ATOM 694 N N . GLY A 1 83 ? 13.206 -6.979 -13.259 1.00 90.94 83 GLY A N 1
ATOM 695 C CA . GLY A 1 83 ? 12.755 -8.209 -13.911 1.00 90.94 83 GLY A CA 1
ATOM 696 C C . GLY A 1 83 ? 11.246 -8.419 -13.790 1.00 90.94 83 GLY A C 1
ATOM 697 O O . GLY A 1 83 ? 10.601 -8.749 -14.786 1.00 90.94 83 GLY A O 1
ATOM 698 N N . GLU A 1 84 ? 10.694 -8.185 -12.598 1.00 92.44 84 GLU A N 1
ATOM 699 C CA . GLU A 1 84 ? 9.253 -8.270 -12.335 1.00 92.44 84 GLU A CA 1
ATOM 700 C C . GLU A 1 84 ? 8.494 -7.223 -13.130 1.00 92.44 84 GLU A C 1
ATOM 702 O O . GLU A 1 84 ? 7.555 -7.581 -13.826 1.00 92.44 84 GLU A O 1
ATOM 707 N N . ARG A 1 85 ? 8.970 -5.972 -13.147 1.00 94.38 85 ARG A N 1
ATOM 708 C CA . ARG A 1 85 ? 8.394 -4.897 -13.962 1.00 94.38 85 ARG A CA 1
ATOM 709 C C . ARG A 1 85 ? 8.231 -5.332 -15.409 1.00 94.38 85 ARG A C 1
ATOM 711 O O . ARG A 1 85 ? 7.111 -5.396 -15.893 1.00 94.38 85 ARG A O 1
ATOM 718 N N . ALA A 1 86 ? 9.317 -5.749 -16.061 1.00 93.25 86 ALA A N 1
ATOM 719 C CA . ALA A 1 86 ? 9.279 -6.219 -17.446 1.00 93.25 86 ALA A CA 1
ATOM 720 C C . ALA A 1 86 ? 8.312 -7.400 -17.666 1.00 93.25 86 ALA A C 1
ATOM 722 O O . ALA A 1 86 ? 7.716 -7.516 -18.737 1.00 93.25 86 ALA A O 1
ATOM 723 N N . LEU A 1 87 ? 8.168 -8.305 -16.693 1.00 91.75 87 LEU A N 1
ATOM 724 C CA . LEU A 1 87 ? 7.201 -9.400 -16.767 1.00 91.75 87 LEU A CA 1
ATOM 725 C C . LEU A 1 87 ? 5.760 -8.900 -16.612 1.00 91.75 87 LEU A C 1
ATOM 727 O O . LEU A 1 87 ? 4.907 -9.299 -17.402 1.00 91.75 87 LEU A O 1
ATOM 731 N N . PHE A 1 88 ? 5.519 -8.027 -15.639 1.00 94.44 88 PHE A N 1
ATOM 732 C CA . PHE A 1 88 ? 4.218 -7.466 -15.303 1.00 94.44 88 PHE A CA 1
ATOM 733 C C . PHE A 1 88 ? 3.656 -6.659 -16.469 1.00 94.44 88 PHE A C 1
ATOM 735 O O . PHE A 1 88 ? 2.518 -6.901 -16.858 1.00 94.44 88 PHE A O 1
ATOM 742 N N . GLU A 1 89 ? 4.457 -5.806 -17.126 1.00 93.50 89 GLU A N 1
ATOM 743 C CA . GLU A 1 89 ? 3.973 -5.047 -18.297 1.00 93.50 89 GLU A CA 1
ATOM 744 C C . GLU A 1 89 ? 3.555 -5.976 -19.438 1.00 93.50 89 GLU A C 1
ATOM 746 O O . GLU A 1 89 ? 2.482 -5.811 -20.008 1.00 93.50 89 GLU A O 1
ATOM 751 N N . ARG A 1 90 ? 4.364 -7.000 -19.746 1.00 92.38 90 ARG A N 1
ATOM 752 C CA . ARG A 1 90 ? 4.045 -7.955 -20.823 1.00 92.38 90 ARG A CA 1
ATOM 753 C C . ARG A 1 90 ? 2.800 -8.794 -20.544 1.00 92.38 90 ARG A C 1
ATOM 755 O O . ARG A 1 90 ? 2.281 -9.418 -21.466 1.00 92.38 90 ARG A O 1
ATOM 762 N N . LYS A 1 91 ? 2.398 -8.901 -19.279 1.00 92.38 91 LYS A N 1
ATOM 763 C CA . LYS A 1 91 ? 1.312 -9.771 -18.820 1.00 92.38 91 LYS A CA 1
ATOM 764 C C . LYS A 1 91 ? 0.111 -9.005 -18.276 1.00 92.38 91 LYS A C 1
ATOM 766 O O . LYS A 1 91 ? -0.847 -9.646 -17.872 1.00 92.38 91 LYS A O 1
ATOM 771 N N . GLY A 1 92 ? 0.150 -7.671 -18.301 1.00 92.94 92 GLY A N 1
ATOM 772 C CA . GLY A 1 92 ? -0.926 -6.832 -17.777 1.00 92.94 92 GLY A CA 1
ATOM 773 C C . GLY A 1 92 ? -1.136 -6.989 -16.270 1.00 92.94 92 GLY A C 1
ATOM 774 O O . GLY A 1 92 ? -2.261 -6.861 -15.806 1.00 92.94 92 GLY A O 1
ATOM 775 N N . ILE A 1 93 ? -0.080 -7.304 -15.514 1.00 95.50 93 ILE A N 1
ATOM 776 C CA . ILE A 1 93 ? -0.163 -7.467 -14.056 1.00 95.50 93 ILE A CA 1
ATOM 777 C C . ILE A 1 93 ? 0.006 -6.088 -13.402 1.00 95.50 93 ILE A C 1
ATOM 779 O O . ILE A 1 93 ? 0.990 -5.405 -13.719 1.00 95.50 93 ILE A O 1
ATOM 783 N N . PRO A 1 94 ? -0.900 -5.670 -12.499 1.00 96.81 94 PRO A N 1
ATOM 784 C CA . PRO A 1 94 ? -0.721 -4.460 -11.702 1.00 96.81 94 PRO A CA 1
ATOM 785 C C . PRO A 1 94 ? 0.578 -4.511 -10.893 1.00 96.81 94 PRO A C 1
ATOM 787 O O . PRO A 1 94 ? 1.023 -5.575 -10.468 1.00 96.81 94 PRO A O 1
ATOM 790 N N . TYR A 1 95 ? 1.210 -3.360 -10.674 1.00 97.12 95 TYR A N 1
ATOM 791 C CA . TYR A 1 95 ? 2.464 -3.323 -9.911 1.00 97.12 95 TYR A CA 1
ATOM 792 C C . TYR A 1 95 ? 2.242 -3.453 -8.405 1.00 97.12 95 TYR A C 1
ATOM 794 O O . TYR A 1 95 ? 3.087 -4.015 -7.711 1.00 97.12 95 TYR A O 1
ATOM 802 N N . LEU A 1 96 ? 1.122 -2.934 -7.907 1.00 96.94 96 LEU A N 1
ATOM 803 C CA . LEU A 1 96 ? 0.686 -3.082 -6.528 1.00 96.94 96 LEU A CA 1
ATOM 804 C C . LEU A 1 96 ? -0.241 -4.289 -6.416 1.00 96.94 96 LEU A C 1
ATOM 806 O O . LEU A 1 96 ? -1.460 -4.164 -6.525 1.00 96.94 96 LEU A O 1
ATOM 810 N N . ILE A 1 97 ? 0.367 -5.451 -6.199 1.00 96.31 97 ILE A N 1
ATOM 811 C CA . ILE A 1 97 ? -0.330 -6.676 -5.813 1.00 96.31 97 ILE A CA 1
ATOM 812 C C . ILE A 1 97 ? 0.170 -7.141 -4.449 1.00 96.31 97 ILE A C 1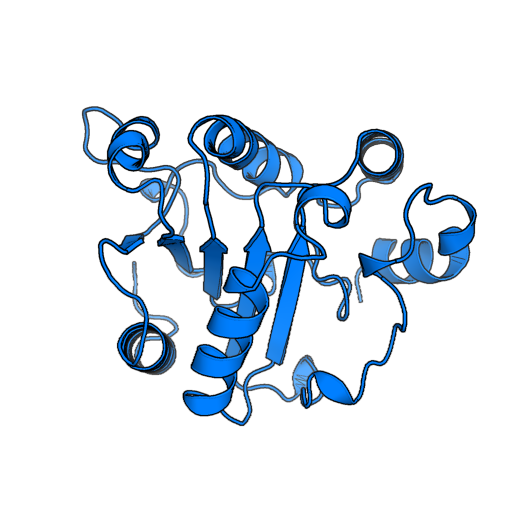
ATOM 814 O O . ILE A 1 97 ? 1.359 -7.012 -4.144 1.00 96.31 97 ILE A O 1
ATOM 818 N N . GLY A 1 98 ? -0.735 -7.684 -3.641 1.00 95.50 98 GLY A N 1
ATOM 819 C CA . GLY A 1 98 ? -0.374 -8.348 -2.395 1.00 95.50 98 GLY A CA 1
ATOM 820 C C . GLY A 1 98 ? 0.475 -9.591 -2.663 1.00 95.50 98 GLY A C 1
ATOM 821 O O . GLY A 1 98 ? 0.197 -10.348 -3.597 1.00 95.50 98 GLY A O 1
ATOM 822 N N . VAL A 1 99 ? 1.527 -9.803 -1.876 1.00 93.00 99 VAL A N 1
ATOM 823 C CA . VAL A 1 99 ? 2.452 -10.922 -2.094 1.00 93.00 99 VAL A CA 1
ATOM 824 C C . VAL A 1 99 ? 1.834 -12.271 -1.738 1.00 93.00 99 VAL A C 1
ATOM 826 O O . VAL A 1 99 ? 2.141 -13.264 -2.396 1.00 93.00 99 VAL A O 1
ATOM 829 N N . GLN A 1 100 ? 0.944 -12.308 -0.740 1.00 91.31 100 GLN A N 1
ATOM 830 C CA . GLN A 1 100 ? 0.257 -13.530 -0.329 1.00 91.31 100 GLN A CA 1
ATOM 831 C C . GLN A 1 100 ? -1.008 -13.762 -1.165 1.00 91.31 100 GLN A C 1
ATOM 833 O O . GLN A 1 100 ? -1.225 -14.835 -1.731 1.00 91.31 100 GLN A O 1
ATOM 838 N N . SER A 1 101 ? -1.865 -12.748 -1.242 1.00 92.56 101 SER A N 1
ATOM 839 C CA . SER A 1 101 ? -3.183 -12.848 -1.871 1.00 92.56 101 SER A CA 1
ATOM 840 C C . SER A 1 101 ? -3.127 -12.837 -3.397 1.00 92.56 101 SER A C 1
ATOM 842 O O . SER A 1 101 ? -4.018 -13.399 -4.040 1.00 92.56 101 SER A O 1
ATOM 844 N N . LEU A 1 102 ? -2.101 -12.197 -3.974 1.00 93.50 102 LEU A N 1
ATOM 845 C CA . LEU A 1 102 ? -2.032 -11.829 -5.391 1.00 93.50 102 LEU A CA 1
ATOM 846 C C . LEU A 1 102 ? -3.249 -10.999 -5.848 1.00 93.50 102 LEU A C 1
ATOM 848 O O . LEU A 1 102 ? -3.611 -11.020 -7.02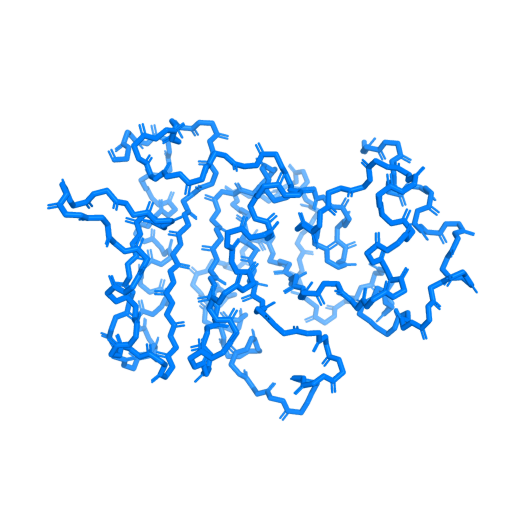4 1.00 93.50 102 LEU A O 1
ATOM 852 N N . ARG A 1 103 ? -3.890 -10.278 -4.922 1.00 95.06 103 ARG A N 1
ATOM 853 C CA . ARG A 1 103 ? -4.985 -9.334 -5.187 1.00 95.06 103 ARG A CA 1
ATOM 854 C C . ARG A 1 103 ? -4.413 -7.966 -5.535 1.00 95.06 103 ARG A C 1
ATOM 856 O O . ARG A 1 103 ? -3.347 -7.607 -5.024 1.00 95.06 103 ARG A O 1
ATOM 863 N N . SER A 1 104 ? -5.064 -7.236 -6.434 1.00 96.44 104 SER A N 1
ATOM 864 C CA . SER A 1 104 ? -4.628 -5.880 -6.783 1.00 96.44 104 SER A CA 1
ATOM 865 C C . SER A 1 104 ? -4.973 -4.903 -5.665 1.00 96.44 104 SER A C 1
ATOM 867 O O . SER A 1 104 ? -5.879 -5.138 -4.872 1.00 96.44 104 SER A O 1
ATOM 869 N N . ALA A 1 105 ? -4.217 -3.811 -5.566 1.00 97.31 105 ALA A N 1
ATOM 870 C CA . ALA A 1 105 ? -4.382 -2.828 -4.498 1.00 97.31 105 ALA A CA 1
ATOM 871 C C . ALA A 1 105 ? -5.780 -2.191 -4.419 1.00 97.31 105 ALA A C 1
ATOM 873 O O . ALA A 1 105 ? -6.176 -1.776 -3.336 1.00 97.31 105 ALA A O 1
ATOM 874 N N . ASP A 1 106 ? -6.522 -2.120 -5.524 1.00 95.81 106 ASP A N 1
ATOM 875 C CA . ASP A 1 106 ? -7.910 -1.644 -5.559 1.00 95.81 106 ASP A CA 1
ATOM 876 C C . ASP A 1 106 ? -8.913 -2.608 -4.901 1.00 95.81 106 ASP A C 1
ATOM 878 O O . ASP A 1 106 ? -10.025 -2.201 -4.592 1.00 95.81 106 ASP A O 1
ATOM 882 N N . GLU A 1 107 ? -8.521 -3.854 -4.615 1.00 96.62 107 GLU A N 1
ATOM 883 C CA . GLU A 1 107 ? -9.343 -4.813 -3.862 1.00 96.62 107 GLU A CA 1
ATOM 884 C C . GLU A 1 107 ? -9.177 -4.678 -2.334 1.00 96.62 107 GLU A C 1
ATOM 886 O O . GLU A 1 107 ? -9.762 -5.459 -1.585 1.00 96.62 107 GLU A O 1
ATOM 891 N N . PHE A 1 108 ? -8.360 -3.734 -1.856 1.00 97.56 108 PHE A N 1
ATOM 892 C CA . PHE A 1 108 ? -8.136 -3.485 -0.430 1.00 97.56 108 PHE A CA 1
ATOM 893 C C . PHE A 1 108 ? -8.901 -2.245 0.045 1.00 97.56 108 PHE A C 1
ATOM 895 O O . PHE A 1 108 ? -9.167 -1.334 -0.732 1.00 97.56 108 PHE A O 1
ATOM 902 N N . ASP A 1 109 ? -9.187 -2.171 1.344 1.00 97.44 109 ASP A N 1
ATOM 903 C CA . ASP A 1 109 ? -9.848 -1.012 1.955 1.00 97.44 109 ASP A CA 1
ATOM 904 C C . ASP A 1 109 ? -8.837 0.097 2.311 1.00 97.44 109 ASP A C 1
ATOM 906 O O . ASP A 1 109 ? -9.125 1.295 2.232 1.00 97.44 109 ASP A O 1
ATOM 910 N N . LEU A 1 110 ? -7.620 -0.299 2.703 1.00 97.94 110 LEU A N 1
ATOM 911 C CA . LEU A 1 110 ? -6.576 0.604 3.186 1.00 97.94 110 LEU A CA 1
ATOM 912 C C . LEU A 1 110 ? -5.193 0.221 2.658 1.00 97.94 110 LEU A C 1
ATOM 914 O O . LEU A 1 110 ? -4.718 -0.894 2.865 1.00 97.94 110 LEU A O 1
ATOM 918 N N . LEU A 1 111 ? -4.494 1.194 2.080 1.00 98.50 111 LEU A N 1
ATOM 919 C CA . LEU A 1 111 ? -3.074 1.126 1.758 1.00 98.50 111 LEU A CA 1
ATOM 920 C C . LEU A 1 111 ? -2.264 1.929 2.778 1.00 98.50 111 LEU A C 1
ATOM 922 O O . LEU A 1 111 ? -2.480 3.127 2.951 1.00 98.50 111 LEU A O 1
ATOM 926 N N . ILE A 1 112 ? -1.281 1.288 3.409 1.00 97.94 112 ILE A N 1
ATOM 927 C CA . ILE A 1 112 ? -0.324 1.943 4.307 1.00 97.94 112 ILE A CA 1
ATOM 928 C C . ILE A 1 112 ? 1.053 1.930 3.650 1.00 97.94 112 ILE A C 1
ATOM 930 O O . ILE A 1 112 ? 1.753 0.918 3.646 1.00 97.94 112 ILE A O 1
ATOM 934 N N . ILE A 1 113 ? 1.462 3.068 3.103 1.00 97.38 113 ILE A N 1
ATOM 935 C CA . ILE A 1 113 ? 2.761 3.249 2.464 1.00 97.38 113 ILE A CA 1
ATOM 936 C C . ILE A 1 113 ? 3.797 3.619 3.522 1.00 97.38 113 ILE A C 1
ATOM 938 O O . ILE A 1 113 ? 3.714 4.660 4.173 1.00 97.38 113 ILE A O 1
ATOM 942 N N . SER A 1 114 ? 4.822 2.782 3.645 1.00 95.12 114 SER A N 1
ATOM 943 C CA . SER A 1 114 ? 5.983 3.035 4.491 1.00 95.12 114 SER A CA 1
ATOM 944 C C . SER A 1 114 ? 7.151 3.532 3.642 1.00 95.12 114 SER A C 1
ATOM 946 O O . SER A 1 114 ? 7.762 2.760 2.898 1.00 95.12 114 SER A O 1
ATOM 948 N N . ASN A 1 115 ? 7.474 4.818 3.773 1.00 93.62 115 ASN A N 1
ATOM 949 C CA . ASN A 1 115 ? 8.556 5.481 3.055 1.00 93.62 115 ASN A CA 1
ATOM 950 C C . ASN A 1 115 ? 9.693 5.885 4.007 1.00 93.62 115 ASN A C 1
ATOM 952 O O . ASN A 1 115 ? 9.540 6.754 4.867 1.00 93.62 115 ASN A O 1
ATOM 956 N N . ALA A 1 116 ? 10.852 5.246 3.845 1.00 87.69 116 ALA A N 1
ATOM 957 C CA . ALA A 1 116 ? 12.007 5.463 4.711 1.00 87.69 116 ALA A CA 1
ATOM 958 C C . ALA A 1 116 ? 12.946 6.554 4.177 1.00 87.69 116 ALA A C 1
ATOM 960 O O . ALA A 1 116 ? 13.499 7.320 4.970 1.00 87.69 116 ALA A O 1
ATOM 961 N N . TYR A 1 117 ? 13.097 6.655 2.850 1.00 85.81 117 TYR A N 1
ATOM 962 C CA . TYR A 1 117 ? 14.057 7.561 2.210 1.00 85.81 117 TYR A CA 1
ATOM 963 C C . TYR A 1 117 ? 13.433 8.397 1.088 1.00 85.81 117 TYR A C 1
ATOM 965 O O . TYR A 1 117 ? 12.584 7.920 0.334 1.00 85.81 117 TYR A O 1
ATOM 973 N N . THR A 1 118 ? 13.926 9.629 0.922 1.00 88.00 118 THR A N 1
ATOM 974 C CA . THR A 1 118 ? 13.499 10.584 -0.117 1.00 88.00 118 THR A CA 1
ATOM 975 C C . THR A 1 118 ? 13.425 9.980 -1.513 1.00 88.00 118 THR A C 1
ATOM 977 O O . THR A 1 118 ? 12.435 10.176 -2.212 1.00 88.00 118 THR A O 1
ATOM 980 N N . LEU A 1 119 ? 14.443 9.217 -1.913 1.00 89.81 119 LEU A N 1
ATOM 981 C CA . LEU A 1 119 ? 14.526 8.670 -3.266 1.00 89.81 119 LEU A CA 1
ATOM 982 C C . LEU A 1 119 ? 13.474 7.596 -3.556 1.00 89.81 119 LEU A C 1
ATOM 984 O O . LEU A 1 119 ? 13.149 7.395 -4.718 1.00 89.81 119 LEU A O 1
ATOM 988 N N . GLU A 1 120 ? 12.909 6.930 -2.546 1.00 93.00 120 GLU A N 1
ATOM 989 C CA . GLU A 1 120 ? 11.847 5.944 -2.785 1.00 93.00 120 GLU A CA 1
ATOM 990 C C . GLU A 1 120 ? 10.520 6.628 -3.138 1.00 93.00 120 GLU A C 1
ATOM 992 O O . GLU A 1 120 ? 9.671 6.029 -3.790 1.00 93.00 120 GLU A O 1
ATOM 997 N N . LEU A 1 121 ? 10.330 7.892 -2.740 1.00 93.81 121 LEU A N 1
ATOM 998 C CA . LEU A 1 121 ? 9.065 8.602 -2.935 1.00 93.81 121 LEU A CA 1
ATOM 999 C C . LEU A 1 121 ? 8.725 8.783 -4.422 1.00 93.81 121 LEU A C 1
ATOM 1001 O O . LEU A 1 121 ? 7.554 8.779 -4.791 1.00 93.81 121 LEU A O 1
ATOM 1005 N N . ILE A 1 122 ? 9.737 8.842 -5.295 1.00 94.12 122 ILE A N 1
ATOM 1006 C CA . ILE A 1 122 ? 9.535 8.913 -6.749 1.00 94.12 122 ILE A CA 1
ATOM 1007 C C . ILE A 1 122 ? 8.901 7.640 -7.331 1.00 94.12 122 ILE A C 1
ATOM 1009 O O . ILE A 1 122 ? 8.305 7.680 -8.407 1.00 94.12 122 ILE A O 1
ATOM 1013 N N . ASN A 1 123 ? 8.988 6.513 -6.619 1.00 96.25 123 ASN A N 1
ATOM 1014 C CA . ASN A 1 123 ? 8.381 5.256 -7.043 1.00 96.25 123 ASN A CA 1
ATOM 1015 C C . ASN A 1 123 ? 6.862 5.252 -6.839 1.00 96.25 123 ASN A C 1
ATOM 1017 O O . ASN A 1 123 ? 6.169 4.511 -7.532 1.00 96.25 123 ASN A O 1
ATOM 1021 N N . LEU A 1 124 ? 6.335 6.082 -5.933 1.00 97.12 124 LEU A N 1
ATOM 1022 C CA . LEU A 1 124 ? 4.905 6.153 -5.632 1.00 97.12 124 LEU A CA 1
ATOM 1023 C C . LEU A 1 124 ? 4.035 6.478 -6.862 1.00 97.12 124 LEU A C 1
ATOM 1025 O O . LEU A 1 124 ? 3.186 5.653 -7.197 1.00 97.12 124 LEU A O 1
ATOM 1029 N N . PRO A 1 125 ? 4.227 7.602 -7.583 1.00 97.12 125 PRO A N 1
ATOM 1030 C CA . PRO A 1 125 ? 3.399 7.908 -8.753 1.00 97.12 125 PRO A CA 1
ATOM 1031 C C . PRO A 1 125 ? 3.493 6.813 -9.822 1.00 97.12 125 PRO A C 1
ATOM 1033 O O . PRO A 1 125 ? 2.500 6.475 -10.463 1.00 97.12 125 PRO A O 1
ATOM 1036 N N . TYR A 1 126 ? 4.672 6.207 -9.981 1.00 96.69 126 TYR A N 1
ATOM 1037 C CA . TYR A 1 126 ? 4.871 5.108 -10.917 1.00 96.69 126 TYR A CA 1
ATOM 1038 C C . TYR A 1 126 ? 4.091 3.848 -10.508 1.00 96.69 126 TYR A C 1
ATOM 1040 O O . TYR A 1 126 ? 3.453 3.235 -11.359 1.00 96.69 126 TYR A O 1
ATOM 1048 N N . LEU A 1 127 ? 4.071 3.490 -9.220 1.00 97.69 127 LEU A N 1
ATOM 1049 C CA . LEU A 1 127 ? 3.264 2.380 -8.702 1.00 97.69 127 LEU A CA 1
ATOM 1050 C C . LEU A 1 127 ? 1.766 2.597 -8.930 1.00 97.69 127 LEU A C 1
ATOM 1052 O O . LEU A 1 127 ? 1.098 1.673 -9.394 1.00 97.69 127 LEU A O 1
ATOM 1056 N N . LEU A 1 128 ? 1.254 3.799 -8.648 1.00 98.25 128 LEU A N 1
ATOM 1057 C CA . LEU A 1 128 ? -0.166 4.124 -8.825 1.00 98.25 128 LEU A CA 1
ATOM 1058 C C . LEU A 1 128 ? -0.575 4.002 -10.298 1.00 98.25 128 LEU A C 1
ATOM 1060 O O . LEU A 1 128 ? -1.469 3.222 -10.627 1.00 98.25 128 LEU A O 1
ATOM 1064 N N . ILE A 1 129 ? 0.166 4.659 -11.200 1.00 97.69 129 ILE A N 1
ATOM 1065 C CA . ILE A 1 129 ? -0.092 4.625 -12.649 1.00 97.69 129 ILE A CA 1
ATOM 1066 C C . ILE A 1 129 ? -0.072 3.187 -13.180 1.00 97.69 129 ILE A C 1
ATOM 1068 O O . ILE A 1 129 ? -0.945 2.786 -13.947 1.00 97.69 129 ILE A O 1
ATOM 1072 N N . ARG A 1 130 ? 0.918 2.386 -12.771 1.00 97.62 130 ARG A N 1
ATOM 1073 C CA . ARG A 1 130 ? 1.082 1.001 -13.244 1.00 97.62 130 ARG A CA 1
ATOM 1074 C C . ARG A 1 130 ? 0.164 -0.004 -12.559 1.00 97.62 130 ARG A C 1
ATOM 1076 O O . ARG A 1 130 ? 0.198 -1.179 -12.916 1.00 97.62 130 ARG A O 1
ATOM 1083 N N . SER A 1 131 ? -0.661 0.461 -11.630 1.00 97.38 131 SER A N 1
ATOM 1084 C CA . SER A 1 131 ? -1.716 -0.324 -10.991 1.00 97.38 131 SER A CA 1
ATOM 1085 C C . SER A 1 131 ? -3.112 0.195 -11.334 1.00 97.38 131 SER A C 1
ATOM 1087 O O . SER A 1 131 ? -4.083 -0.294 -10.781 1.00 97.38 131 SER A O 1
ATOM 1089 N N . GLY A 1 132 ? -3.222 1.180 -12.236 1.00 96.38 132 GLY A N 1
ATOM 1090 C CA . GLY A 1 132 ? -4.506 1.761 -12.632 1.00 96.38 132 GLY A CA 1
ATOM 1091 C C . GLY A 1 132 ? -5.157 2.653 -11.572 1.00 96.38 132 GLY A C 1
ATOM 1092 O O . GLY A 1 132 ? -6.293 3.067 -11.769 1.00 96.38 132 GLY A O 1
ATOM 1093 N N . ILE A 1 133 ? -4.452 2.978 -10.484 1.00 97.88 133 ILE A N 1
ATOM 1094 C CA . ILE A 1 133 ? -4.972 3.821 -9.405 1.00 97.88 133 ILE A CA 1
ATOM 1095 C C . ILE A 1 133 ? -4.858 5.298 -9.819 1.00 97.88 133 ILE A C 1
ATOM 1097 O O . ILE A 1 133 ? -3.764 5.722 -10.219 1.00 97.88 133 ILE A O 1
ATOM 1101 N N . PRO A 1 134 ? -5.936 6.104 -9.713 1.00 97.94 134 PRO A N 1
ATOM 1102 C CA . PRO A 1 134 ? -5.896 7.532 -9.977 1.00 97.94 134 PRO A CA 1
ATOM 1103 C C . PRO A 1 134 ? -4.809 8.212 -9.156 1.00 97.94 134 PRO A C 1
ATOM 1105 O O . PRO A 1 134 ? -4.637 7.953 -7.961 1.00 97.94 134 PRO A O 1
ATOM 1108 N N . LEU A 1 135 ? -4.053 9.078 -9.828 1.00 97.50 135 LEU A N 1
ATOM 1109 C CA . LEU A 1 135 ? -2.815 9.612 -9.286 1.00 97.50 135 LEU A CA 1
ATOM 1110 C C . LEU A 1 135 ? -3.073 10.495 -8.064 1.00 97.50 135 LEU A C 1
ATOM 1112 O O . LEU A 1 135 ? -2.325 10.418 -7.093 1.00 97.50 135 LEU A O 1
ATOM 1116 N N . PHE A 1 136 ? -4.134 11.299 -8.101 1.00 98.06 136 PHE A N 1
ATOM 1117 C CA . PHE A 1 136 ? -4.433 12.275 -7.062 1.00 98.06 136 PHE A CA 1
ATOM 1118 C C . PHE A 1 136 ? -5.633 11.883 -6.197 1.00 98.06 136 PHE A C 1
ATOM 1120 O O . PHE A 1 136 ? -6.563 11.234 -6.670 1.00 98.06 136 PHE A O 1
ATOM 1127 N N . SER A 1 137 ? -5.607 12.309 -4.934 1.00 97.12 137 SER A N 1
ATOM 1128 C CA . SER A 1 137 ? -6.645 12.063 -3.926 1.00 97.12 137 SER A CA 1
ATOM 1129 C C . SER A 1 137 ? -8.009 12.551 -4.387 1.00 97.12 137 SER A C 1
ATOM 1131 O O . SER A 1 137 ? -8.973 11.792 -4.358 1.00 97.12 137 SER A O 1
ATOM 1133 N N . SER A 1 138 ? -8.067 13.746 -4.979 1.00 96.19 138 SER A N 1
ATOM 1134 C CA . SER A 1 138 ? -9.308 14.304 -5.531 1.00 96.19 138 SER A CA 1
ATOM 1135 C C . SER A 1 138 ? -9.967 13.455 -6.633 1.00 96.19 138 SER A C 1
ATOM 1137 O O . SER A 1 138 ? -11.122 13.688 -6.982 1.00 96.19 138 SER A O 1
ATOM 1139 N N . GLN A 1 139 ? -9.241 12.489 -7.205 1.00 96.50 139 GLN A N 1
ATOM 1140 C CA . GLN A 1 139 ? -9.715 11.597 -8.264 1.00 96.50 139 GLN A CA 1
ATOM 1141 C C . GLN A 1 139 ? -10.150 10.223 -7.738 1.00 96.50 139 GLN A C 1
ATOM 1143 O O . GLN A 1 139 ? -10.591 9.390 -8.529 1.00 96.50 139 GLN A O 1
ATOM 1148 N N . ARG A 1 140 ? -9.984 9.960 -6.437 1.00 94.81 140 ARG A N 1
ATOM 1149 C CA . ARG A 1 140 ? -10.291 8.677 -5.805 1.00 94.81 140 ARG A CA 1
ATOM 1150 C C . ARG A 1 140 ? -11.580 8.788 -5.000 1.00 94.81 140 ARG A C 1
ATOM 1152 O O . ARG A 1 140 ? -11.571 9.327 -3.899 1.00 94.81 140 ARG A O 1
ATOM 1159 N N . GLY A 1 141 ? -12.668 8.244 -5.538 1.00 92.00 141 GLY A N 1
ATOM 1160 C CA . GLY A 1 141 ? -13.922 8.084 -4.808 1.00 92.00 141 GLY A CA 1
ATOM 1161 C C . GLY A 1 141 ? -13.896 6.941 -3.777 1.00 92.00 141 GLY A C 1
ATOM 1162 O O . GLY A 1 141 ? -12.828 6.377 -3.492 1.00 92.00 141 GLY A O 1
ATOM 1163 N N . PRO A 1 142 ? -15.071 6.592 -3.218 1.00 90.25 142 PRO A N 1
ATOM 1164 C CA . PRO A 1 142 ? -15.238 5.510 -2.241 1.00 90.25 142 PRO A CA 1
ATOM 1165 C C . PRO A 1 142 ? -14.855 4.115 -2.755 1.00 90.25 142 PRO A C 1
ATOM 1167 O O . PRO A 1 142 ? -14.641 3.212 -1.956 1.00 90.25 142 PRO A O 1
ATOM 1170 N N . GLU A 1 143 ? -14.774 3.922 -4.073 1.00 90.81 143 GLU A N 1
ATOM 1171 C CA . GLU A 1 143 ? -14.369 2.663 -4.703 1.00 90.81 143 GLU A CA 1
ATOM 1172 C C . GLU A 1 143 ? -12.862 2.386 -4.617 1.00 90.81 143 GLU A C 1
ATOM 1174 O O . GLU A 1 143 ? -12.433 1.266 -4.874 1.00 90.81 143 GLU A O 1
ATOM 1179 N N . TRP A 1 144 ? -12.056 3.396 -4.278 1.00 95.19 144 TRP A N 1
ATOM 1180 C CA . TRP A 1 144 ? -10.609 3.251 -4.131 1.00 95.19 144 TRP A CA 1
ATOM 1181 C C . TRP A 1 144 ? -10.217 3.118 -2.662 1.00 95.19 144 TRP A C 1
ATOM 1183 O O . TRP A 1 144 ? -10.771 3.843 -1.828 1.00 95.19 144 TRP A O 1
ATOM 1193 N N . PRO A 1 145 ? -9.165 2.345 -2.339 1.00 96.00 145 PRO A N 1
ATOM 1194 C CA . PRO A 1 145 ? -8.621 2.297 -0.988 1.00 96.00 145 PRO A CA 1
ATOM 1195 C C . PRO A 1 145 ? -8.255 3.688 -0.480 1.00 96.00 145 PRO A C 1
ATOM 1197 O O . PRO A 1 145 ? -7.839 4.559 -1.253 1.00 96.00 145 PRO A O 1
ATOM 1200 N N . ILE A 1 146 ? -8.340 3.876 0.834 1.00 96.94 146 ILE A N 1
ATOM 1201 C CA . ILE A 1 146 ? -7.676 5.008 1.482 1.00 96.94 146 ILE A CA 1
ATOM 1202 C C . ILE A 1 146 ? -6.168 4.773 1.399 1.00 96.94 146 ILE A C 1
ATOM 1204 O O . ILE A 1 146 ? -5.682 3.711 1.777 1.00 96.94 146 ILE A O 1
ATOM 1208 N N . ILE A 1 147 ? -5.414 5.756 0.917 1.00 97.69 147 ILE A N 1
ATOM 1209 C CA . ILE A 1 147 ? -3.958 5.676 0.802 1.00 97.69 147 ILE A CA 1
ATOM 1210 C C . ILE A 1 147 ? -3.325 6.571 1.861 1.00 97.69 147 ILE A C 1
ATOM 1212 O O . ILE A 1 147 ? -3.368 7.796 1.761 1.00 97.69 147 ILE A O 1
ATOM 1216 N N . LEU A 1 148 ? -2.688 5.962 2.856 1.00 96.69 148 LEU A N 1
ATOM 1217 C CA . LEU A 1 148 ? -1.898 6.662 3.859 1.00 96.69 148 LEU A CA 1
ATOM 1218 C C . LEU A 1 148 ? -0.409 6.527 3.574 1.00 96.69 148 LEU A C 1
ATOM 1220 O O . LEU A 1 148 ? 0.063 5.454 3.206 1.00 96.69 148 LEU A O 1
ATOM 1224 N N . LEU A 1 149 ? 0.350 7.592 3.816 1.00 96.25 149 LEU A N 1
ATOM 1225 C CA . LEU A 1 149 ? 1.807 7.566 3.757 1.00 96.25 149 LEU A CA 1
ATOM 1226 C C . LEU A 1 149 ? 2.419 7.992 5.083 1.00 96.25 149 LEU A C 1
ATOM 1228 O O . LEU A 1 149 ? 2.065 9.023 5.642 1.00 96.25 149 LEU A O 1
ATOM 1232 N N . GLY A 1 150 ? 3.387 7.218 5.557 1.00 93.94 150 GLY A N 1
ATOM 1233 C CA . GLY A 1 150 ? 4.195 7.559 6.719 1.00 93.94 150 GLY A CA 1
ATOM 1234 C C . GLY A 1 150 ? 5.613 7.013 6.602 1.00 93.94 150 GLY A C 1
ATOM 1235 O O . GLY A 1 150 ? 6.006 6.434 5.587 1.00 93.94 150 GLY A O 1
ATOM 1236 N N . GLY A 1 151 ? 6.385 7.179 7.670 1.00 90.19 151 GLY A N 1
ATOM 1237 C CA . GLY A 1 151 ? 7.777 6.744 7.762 1.00 90.19 151 GLY A CA 1
ATOM 1238 C C . GLY A 1 151 ? 8.726 7.899 8.070 1.00 90.19 151 GLY A C 1
ATOM 1239 O O . GLY A 1 151 ? 8.312 9.038 8.272 1.00 90.19 151 GLY A O 1
ATOM 1240 N N . SER A 1 152 ? 10.023 7.602 8.124 1.00 85.88 152 SER A N 1
ATOM 1241 C CA . SER A 1 152 ? 11.057 8.555 8.548 1.00 85.88 152 SER A CA 1
ATOM 1242 C C . SER A 1 152 ? 11.271 9.719 7.576 1.00 85.88 152 SER A C 1
ATOM 1244 O O . SER A 1 152 ? 11.891 10.715 7.941 1.00 85.88 152 SER A O 1
ATOM 1246 N N . ASN A 1 153 ? 10.756 9.635 6.346 1.00 82.69 153 ASN A N 1
ATOM 1247 C CA . ASN A 1 153 ? 10.950 10.6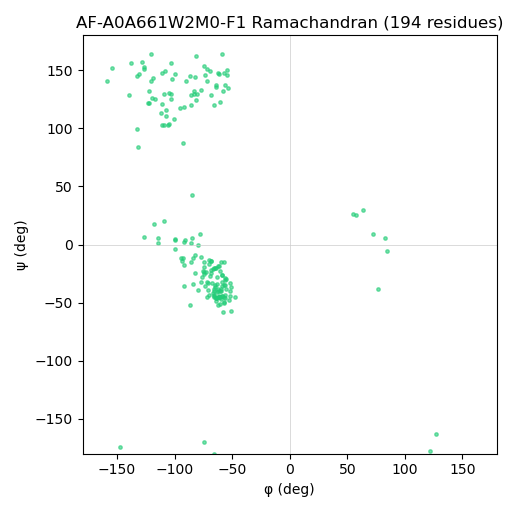51 5.313 1.00 82.69 153 ASN A CA 1
ATOM 1248 C C . ASN A 1 153 ? 9.944 11.819 5.389 1.00 82.69 153 ASN A C 1
ATOM 1250 O O . ASN A 1 153 ? 9.417 12.296 4.383 1.00 82.69 153 ASN A O 1
ATOM 1254 N N . ALA A 1 154 ? 9.667 12.296 6.596 1.00 74.44 154 ALA A N 1
ATOM 1255 C CA . ALA A 1 154 ? 8.536 13.173 6.846 1.00 74.44 154 ALA A CA 1
ATOM 1256 C C . ALA A 1 154 ? 8.646 14.545 6.138 1.00 74.44 154 ALA A C 1
ATOM 1258 O O . ALA A 1 154 ? 7.659 15.043 5.601 1.00 74.44 154 ALA A O 1
ATOM 1259 N N . LEU A 1 155 ? 9.856 15.112 6.034 1.00 78.38 155 LEU A N 1
ATOM 1260 C CA . LEU A 1 155 ? 10.100 16.417 5.396 1.00 78.38 155 LEU A CA 1
ATOM 1261 C C . LEU A 1 155 ? 9.854 16.410 3.878 1.00 78.38 155 LEU A C 1
ATOM 1263 O O . LEU A 1 155 ? 9.430 17.417 3.312 1.00 78.38 155 LEU A O 1
ATOM 1267 N N . THR A 1 156 ? 10.120 15.293 3.197 1.00 86.94 156 THR A N 1
ATOM 1268 C CA . THR A 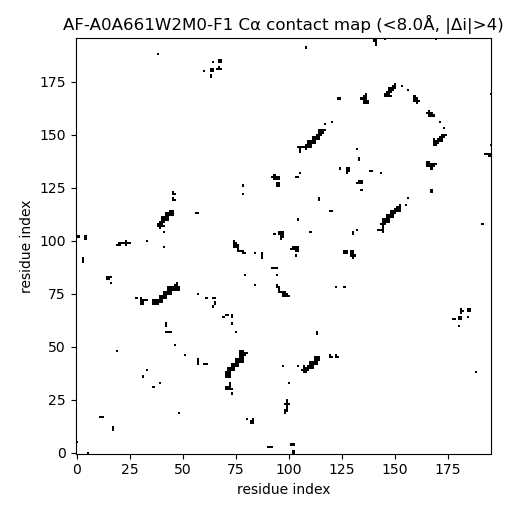1 156 ? 9.994 15.231 1.731 1.00 86.94 156 THR A CA 1
ATOM 1269 C C . THR A 1 156 ? 8.554 14.954 1.287 1.00 86.94 156 THR A C 1
ATOM 1271 O O . THR A 1 156 ? 8.235 15.123 0.112 1.00 86.94 156 THR A O 1
ATOM 1274 N N . THR A 1 157 ? 7.655 14.567 2.197 1.00 87.25 157 THR A N 1
ATOM 1275 C CA . THR A 1 157 ? 6.248 14.268 1.864 1.00 87.25 157 THR A CA 1
ATOM 1276 C C . THR A 1 157 ? 5.501 15.461 1.262 1.00 87.25 157 THR A C 1
ATOM 1278 O O . THR A 1 157 ? 4.586 15.270 0.473 1.00 87.25 157 THR A O 1
ATOM 1281 N N . GLN A 1 158 ? 5.947 16.697 1.501 1.00 89.75 158 GLN A N 1
ATOM 1282 C CA . GLN A 1 158 ? 5.398 17.877 0.821 1.00 89.75 158 GLN A CA 1
ATOM 1283 C C . GLN A 1 158 ? 5.530 17.818 -0.713 1.00 89.75 158 GLN A C 1
ATOM 1285 O O . GLN A 1 158 ? 4.724 18.410 -1.418 1.00 89.75 158 GLN A O 1
ATOM 1290 N N . SER A 1 159 ? 6.514 17.081 -1.248 1.00 92.44 159 SER A N 1
ATOM 1291 C CA . SER A 1 159 ? 6.749 16.974 -2.700 1.00 92.44 159 SER A CA 1
ATOM 1292 C C . SER A 1 159 ? 5.651 16.226 -3.461 1.00 92.44 159 SER A C 1
ATOM 1294 O O . SER A 1 159 ? 5.599 16.304 -4.686 1.00 92.44 159 SER A O 1
ATOM 1296 N N . ILE A 1 160 ? 4.777 15.510 -2.747 1.00 94.38 160 ILE A N 1
ATOM 1297 C CA . ILE A 1 160 ? 3.635 14.802 -3.334 1.00 94.38 160 ILE A CA 1
ATOM 1298 C C . ILE A 1 160 ? 2.319 15.571 -3.184 1.00 94.38 160 ILE A C 1
ATOM 1300 O O . ILE A 1 160 ? 1.275 15.050 -3.571 1.00 94.38 160 ILE A O 1
ATOM 1304 N N . ILE A 1 161 ? 2.377 16.795 -2.648 1.00 95.69 161 ILE A N 1
ATOM 1305 C CA . ILE A 1 161 ? 1.251 17.712 -2.491 1.00 95.69 161 ILE A CA 1
ATOM 1306 C C . ILE A 1 161 ? 1.381 18.814 -3.547 1.00 95.69 161 ILE A C 1
ATOM 1308 O O . ILE A 1 161 ? 2.434 19.426 -3.718 1.00 95.69 161 ILE A O 1
ATOM 1312 N N . ARG A 1 162 ? 0.300 19.064 -4.277 1.00 96.06 162 ARG A N 1
ATOM 1313 C CA . ARG A 1 162 ? 0.187 20.132 -5.269 1.00 96.06 162 ARG A CA 1
ATOM 1314 C C . ARG A 1 162 ? -0.123 21.462 -4.592 1.00 96.06 162 ARG A C 1
ATOM 1316 O O . ARG A 1 162 ? -0.645 21.514 -3.485 1.00 96.06 162 ARG A O 1
ATOM 1323 N N . GLU A 1 163 ? 0.105 22.555 -5.312 1.00 95.06 163 GLU A N 1
ATOM 1324 C CA . GLU A 1 163 ? -0.184 23.917 -4.835 1.00 95.06 163 GLU A CA 1
ATOM 1325 C C . GLU A 1 163 ? -1.647 24.125 -4.405 1.00 95.06 163 GLU A C 1
ATOM 1327 O O . GLU A 1 163 ? -1.923 24.931 -3.524 1.00 95.06 163 GLU A O 1
ATOM 1332 N N . ASN A 1 164 ? -2.587 23.381 -4.999 1.00 95.44 164 ASN A N 1
ATOM 1333 C CA . ASN A 1 164 ? -4.010 23.426 -4.652 1.00 95.44 164 ASN A CA 1
ATOM 1334 C C . ASN A 1 164 ? -4.392 22.520 -3.463 1.00 95.44 164 ASN A C 1
ATOM 1336 O O . ASN A 1 164 ? -5.579 22.376 -3.185 1.00 95.44 164 ASN A O 1
ATOM 1340 N N . GLY A 1 165 ? -3.420 21.887 -2.798 1.00 93.88 165 GLY A N 1
ATOM 1341 C CA . GLY A 1 165 ? -3.627 20.978 -1.667 1.00 93.88 165 GLY A CA 1
ATOM 1342 C C . GLY A 1 165 ? -3.945 19.527 -2.046 1.00 93.88 165 GLY A C 1
ATOM 1343 O O . GLY A 1 165 ? -3.989 18.675 -1.165 1.00 93.88 165 GLY A O 1
ATOM 1344 N N . ASP A 1 166 ? -4.129 19.222 -3.332 1.00 96.94 166 ASP A N 1
ATOM 1345 C CA . ASP A 1 166 ? -4.360 17.855 -3.804 1.00 96.94 166 ASP A CA 1
ATOM 1346 C C . ASP A 1 166 ? -3.065 17.031 -3.752 1.00 96.94 166 ASP A C 1
ATOM 1348 O O . ASP A 1 166 ? -1.977 17.558 -3.975 1.00 96.94 166 ASP A O 1
ATOM 1352 N N . SER A 1 167 ? -3.152 15.739 -3.459 1.00 97.06 167 SER A N 1
ATOM 1353 C CA . SER A 1 167 ? -1.989 14.929 -3.077 1.00 97.06 167 SER A CA 1
ATOM 1354 C C . SER A 1 167 ? -1.999 13.558 -3.738 1.00 97.06 167 SER A C 1
ATOM 1356 O O . SER A 1 167 ? -3.054 13.040 -4.098 1.00 97.06 167 SER A O 1
ATOM 1358 N N . LEU A 1 168 ? -0.828 12.927 -3.872 1.00 97.81 168 LEU A N 1
ATOM 1359 C CA . LEU A 1 168 ? -0.752 11.529 -4.317 1.00 97.81 168 LEU A CA 1
ATOM 1360 C C . LEU A 1 168 ? -1.404 10.550 -3.332 1.00 97.81 168 LEU A C 1
ATOM 1362 O O . LEU A 1 168 ? -1.769 9.446 -3.727 1.00 97.81 168 LEU A O 1
ATOM 1366 N N . VAL A 1 169 ? -1.575 10.948 -2.071 1.00 97.19 169 VAL A N 1
ATOM 1367 C CA . VAL A 1 169 ? -2.126 10.123 -0.983 1.00 97.19 169 VAL A CA 1
ATOM 1368 C C . VAL A 1 169 ? -3.256 10.855 -0.270 1.00 97.19 169 VAL A C 1
ATOM 1370 O O . VAL A 1 169 ? -3.322 12.081 -0.314 1.00 97.19 169 VAL A O 1
ATOM 1373 N N . ASP A 1 170 ? -4.129 10.103 0.390 1.00 95.88 170 ASP A N 1
ATOM 1374 C CA . ASP A 1 170 ? -5.311 10.632 1.078 1.00 95.88 170 ASP A CA 1
ATOM 1375 C C . ASP A 1 170 ? -4.956 11.171 2.473 1.00 95.88 170 ASP A C 1
ATOM 1377 O O . ASP A 1 170 ? -5.613 12.069 2.988 1.00 95.88 170 ASP A O 1
ATOM 1381 N N . GLY A 1 171 ? -3.867 10.678 3.068 1.00 94.56 171 GLY A N 1
ATOM 1382 C CA . GLY A 1 171 ? -3.358 11.188 4.335 1.00 94.56 171 GLY A CA 1
ATOM 1383 C C . GLY A 1 171 ? -1.862 10.962 4.516 1.00 94.56 171 GLY A C 1
ATOM 1384 O O . GLY A 1 171 ? -1.283 10.007 3.994 1.00 94.56 171 GLY A O 1
ATOM 1385 N N . ILE A 1 172 ? -1.233 11.849 5.286 1.00 94.44 172 ILE A N 1
ATOM 1386 C CA . ILE A 1 172 ? 0.172 11.739 5.683 1.00 94.44 172 ILE A CA 1
ATOM 1387 C C . ILE A 1 172 ? 0.230 11.607 7.202 1.00 94.44 172 ILE A C 1
ATOM 1389 O O . ILE A 1 172 ? -0.286 12.455 7.928 1.00 94.44 172 ILE A O 1
ATOM 1393 N N . PHE A 1 173 ? 0.879 10.551 7.680 1.00 92.44 173 PHE A N 1
ATOM 1394 C CA . PHE A 1 173 ? 1.147 10.338 9.094 1.00 92.44 173 PHE A CA 1
ATOM 1395 C C . PHE A 1 173 ? 2.548 10.854 9.442 1.00 92.44 173 PHE A C 1
ATOM 1397 O O . PHE A 1 173 ? 3.552 10.347 8.935 1.00 92.44 173 PHE A O 1
ATOM 1404 N N . PHE A 1 174 ? 2.612 11.849 10.327 1.00 88.19 174 PHE A N 1
ATOM 1405 C CA . PHE A 1 174 ? 3.852 12.447 10.817 1.00 88.19 174 PHE A CA 1
ATOM 1406 C C . PHE A 1 174 ? 4.061 12.093 12.293 1.00 88.19 174 PHE A C 1
ATOM 1408 O O . PHE A 1 174 ? 3.234 12.451 13.129 1.00 88.19 174 PHE A O 1
ATOM 1415 N N . GLY A 1 175 ? 5.178 11.440 12.621 1.00 84.44 175 GLY A N 1
ATOM 1416 C CA . GLY A 1 175 ? 5.549 11.099 13.998 1.00 84.44 175 GLY A CA 1
ATOM 1417 C C . GLY A 1 175 ? 5.872 9.619 14.196 1.00 84.44 175 GLY A C 1
ATOM 1418 O O . GLY A 1 175 ? 6.128 8.888 13.237 1.00 84.44 175 GLY A O 1
ATOM 1419 N N . GLU A 1 176 ? 5.873 9.187 15.456 1.00 85.50 176 GLU A N 1
ATOM 1420 C CA . GLU A 1 176 ? 6.087 7.790 15.841 1.00 85.50 176 GLU A CA 1
ATOM 1421 C C . GLU A 1 176 ? 4.777 7.005 15.735 1.00 85.50 176 GLU A C 1
ATOM 1423 O O . GLU A 1 176 ? 3.738 7.436 16.223 1.00 85.50 176 GLU A O 1
ATOM 1428 N N . GLY A 1 177 ? 4.810 5.855 15.062 1.00 82.88 177 GLY A N 1
ATOM 1429 C CA . GLY A 1 177 ? 3.599 5.078 14.786 1.00 82.88 177 GLY A CA 1
ATOM 1430 C C . GLY A 1 177 ? 3.127 4.181 15.934 1.00 82.88 177 GLY A C 1
ATOM 1431 O O . GLY A 1 177 ? 2.059 3.586 15.821 1.00 82.88 177 GLY A O 1
ATOM 1432 N N . GLU A 1 178 ? 3.913 4.032 17.001 1.00 86.25 178 GLU A N 1
ATOM 1433 C CA . GLU A 1 178 ? 3.677 3.043 18.060 1.00 86.25 178 GLU A CA 1
ATOM 1434 C C . GLU A 1 178 ? 2.391 3.349 18.837 1.00 86.25 178 GLU A C 1
ATOM 1436 O O . GLU A 1 178 ? 2.210 4.444 19.364 1.00 86.25 178 GLU A O 1
ATOM 1441 N N . GLY A 1 179 ? 1.440 2.408 18.826 1.00 83.62 179 GLY A N 1
ATOM 1442 C CA . GLY A 1 179 ? 0.090 2.577 19.370 1.00 83.62 179 GLY A CA 1
ATOM 1443 C C . GLY A 1 179 ? -0.847 3.408 18.483 1.00 83.62 179 GLY A C 1
ATOM 1444 O O . GLY A 1 179 ? -2.023 3.064 18.337 1.00 83.62 179 GLY A O 1
ATOM 1445 N N . LEU A 1 180 ? -0.334 4.464 17.845 1.00 92.38 180 LEU A N 1
ATOM 1446 C CA . LEU A 1 180 ? -1.123 5.400 17.037 1.00 92.38 180 LEU A CA 1
ATOM 1447 C C . LEU A 1 180 ? -1.569 4.813 15.694 1.00 92.38 180 LEU A C 1
ATOM 1449 O O . LEU A 1 180 ? -2.686 5.080 15.253 1.00 92.38 180 LEU A O 1
ATOM 1453 N N . VAL A 1 181 ? -0.742 3.981 15.049 1.00 92.69 181 VAL A N 1
ATOM 1454 C CA . VAL A 1 181 ? -1.128 3.304 13.798 1.00 92.69 181 VAL A CA 1
ATOM 1455 C C . VAL A 1 181 ? -2.332 2.398 14.042 1.00 92.69 181 VAL A C 1
ATOM 1457 O O . VAL A 1 181 ? -3.289 2.428 13.269 1.00 92.69 181 VAL A O 1
ATOM 1460 N N . GLY A 1 182 ? -2.333 1.636 15.139 1.00 93.69 182 GLY A N 1
ATOM 1461 C CA . GLY A 1 182 ? -3.466 0.785 15.490 1.00 93.69 182 GLY A CA 1
ATOM 1462 C C . GLY A 1 182 ? -4.757 1.570 15.761 1.00 93.69 182 GLY A C 1
ATOM 1463 O O . GLY A 1 182 ? -5.842 1.137 15.369 1.00 93.69 182 GLY A O 1
ATOM 1464 N N . GLU A 1 183 ? -4.669 2.734 16.410 1.00 94.62 183 GLU A N 1
ATOM 1465 C CA . GLU A 1 183 ? -5.822 3.624 16.610 1.00 94.62 183 GLU A CA 1
ATOM 1466 C C . GLU A 1 183 ? -6.356 4.194 15.299 1.00 94.62 183 GLU A C 1
ATOM 1468 O O . GLU A 1 183 ? -7.565 4.144 15.063 1.00 94.62 183 GLU A O 1
ATOM 1473 N N . LEU A 1 184 ? -5.461 4.664 14.429 1.00 94.44 184 LEU A N 1
ATOM 1474 C CA . LEU A 1 184 ? -5.809 5.194 13.116 1.00 94.44 184 LEU A CA 1
ATOM 1475 C C . LEU A 1 184 ? -6.520 4.142 12.262 1.00 94.44 184 LEU A C 1
ATOM 1477 O O . LEU A 1 184 ? -7.575 4.411 11.697 1.00 94.44 184 LEU A O 1
ATOM 1481 N N . VAL A 1 185 ? -5.992 2.921 12.218 1.00 95.31 185 VAL A N 1
ATOM 1482 C CA . VAL A 1 185 ? -6.590 1.825 11.448 1.00 95.31 185 VAL A CA 1
ATOM 1483 C C . VAL A 1 185 ? -7.978 1.452 11.979 1.00 95.31 185 VAL A C 1
ATOM 1485 O O . VAL A 1 185 ? -8.899 1.274 11.184 1.00 95.31 185 VAL A O 1
ATOM 1488 N N . ARG A 1 186 ? -8.179 1.405 13.306 1.00 95.81 186 ARG A N 1
ATOM 1489 C CA . ARG A 1 186 ? -9.520 1.210 13.895 1.00 95.81 186 ARG A CA 1
ATOM 1490 C C . ARG A 1 186 ? -10.479 2.337 13.537 1.00 95.81 186 ARG A C 1
ATOM 1492 O O . ARG A 1 186 ? -11.656 2.079 13.303 1.00 95.81 186 ARG A O 1
ATOM 1499 N N . LEU A 1 187 ? -10.001 3.580 13.540 1.00 94.81 187 LEU A N 1
ATOM 1500 C CA . LEU A 1 187 ? -10.819 4.732 13.180 1.00 94.81 187 LEU A CA 1
ATOM 1501 C C . LEU A 1 187 ? -11.272 4.637 11.720 1.00 94.81 187 LEU A C 1
ATOM 1503 O O . LEU A 1 187 ? -12.456 4.816 11.451 1.00 94.81 187 LEU A O 1
ATOM 1507 N N . LEU A 1 188 ? -10.358 4.311 10.806 1.00 94.31 188 LEU A N 1
ATOM 1508 C CA . LEU A 1 188 ? -10.674 4.156 9.387 1.00 94.31 188 LEU A CA 1
ATOM 1509 C C . LEU A 1 188 ? -11.640 2.996 9.145 1.00 94.31 188 LEU A C 1
ATOM 1511 O O . LEU A 1 188 ? -12.652 3.190 8.484 1.00 94.31 188 LEU A O 1
ATOM 1515 N N . GLN A 1 189 ? -11.407 1.836 9.764 1.00 95.25 189 GLN A N 1
ATOM 1516 C CA . GLN A 1 189 ? -12.294 0.678 9.631 1.00 95.25 189 GLN A CA 1
ATOM 1517 C C . GLN A 1 189 ? -13.725 0.969 10.111 1.00 95.25 189 GLN A C 1
ATOM 1519 O O . GLN A 1 189 ? -14.687 0.539 9.481 1.00 95.25 189 GLN A O 1
ATOM 1524 N N . ARG A 1 190 ? -13.892 1.743 11.191 1.00 93.19 190 ARG A N 1
ATOM 1525 C CA . ARG A 1 190 ? -15.220 2.152 11.689 1.00 93.19 190 ARG A CA 1
ATOM 1526 C C . ARG A 1 190 ? -15.954 3.121 10.767 1.00 93.19 190 ARG A C 1
ATOM 1528 O O . ARG A 1 190 ? -17.174 3.208 10.853 1.00 93.19 190 ARG A O 1
ATOM 1535 N N . ASN A 1 191 ? -15.217 3.858 9.943 1.00 88.06 191 ASN A N 1
ATOM 1536 C CA . ASN A 1 191 ? -15.750 4.834 8.995 1.00 88.06 191 ASN A CA 1
ATOM 1537 C C . ASN A 1 191 ? -15.600 4.351 7.543 1.00 88.06 191 ASN A C 1
ATOM 1539 O O . ASN A 1 191 ? -15.639 5.160 6.618 1.00 88.06 191 ASN A O 1
ATOM 1543 N N . ALA A 1 192 ? -15.421 3.044 7.334 1.00 83.31 192 ALA A N 1
ATOM 1544 C CA . ALA A 1 192 ? -15.356 2.471 5.999 1.00 83.31 192 ALA A CA 1
ATOM 1545 C C . ALA A 1 192 ? -16.646 2.799 5.225 1.00 83.31 192 ALA A C 1
ATOM 1547 O O . ALA A 1 192 ? -17.751 2.647 5.750 1.00 83.31 192 ALA A O 1
ATOM 1548 N N . GLY A 1 193 ? -16.502 3.273 3.985 1.00 70.75 193 GLY A N 1
ATOM 1549 C CA . GLY A 1 193 ? -17.628 3.663 3.131 1.00 70.75 193 GLY A CA 1
ATOM 1550 C C . GLY A 1 193 ? -18.184 5.074 3.366 1.00 70.75 193 GLY A C 1
ATOM 1551 O O . GLY A 1 193 ? -19.192 5.422 2.755 1.00 70.75 193 GLY A O 1
ATOM 1552 N N . VAL A 1 194 ? -17.557 5.888 4.222 1.00 68.12 194 VAL A N 1
ATOM 1553 C CA . VAL A 1 194 ? -17.812 7.338 4.286 1.00 68.12 194 VAL A CA 1
ATOM 1554 C C . VAL A 1 194 ? -16.993 8.040 3.195 1.00 68.12 194 VAL A C 1
ATOM 1556 O O . VAL A 1 194 ? -15.873 7.616 2.904 1.00 68.12 194 VAL A O 1
ATOM 1559 N N . ASP A 1 195 ? -17.547 9.095 2.588 1.00 67.56 195 ASP A N 1
ATOM 1560 C CA . ASP A 1 195 ? -16.827 9.912 1.602 1.00 67.56 195 ASP A CA 1
ATOM 1561 C C . ASP A 1 195 ? -15.518 10.468 2.195 1.00 67.56 195 ASP A C 1
ATOM 1563 O O . ASP A 1 195 ? -15.480 10.891 3.355 1.00 67.56 195 ASP A O 1
ATOM 1567 N N . LYS A 1 196 ? -14.453 10.418 1.385 1.00 65.44 196 LYS A N 1
ATOM 1568 C CA . LYS A 1 196 ? -13.084 10.826 1.734 1.00 65.44 196 LYS A CA 1
ATOM 1569 C C . LYS A 1 196 ? -12.936 12.335 1.916 1.00 65.44 196 LYS A C 1
ATOM 1571 O O . LYS A 1 196 ? -13.564 13.094 1.143 1.00 65.44 196 LYS A O 1
#

Foldseek 3Di:
DDPVVVVCVVVCVQAPDNPLLPPLDDVVLVEDPQVPALFEEEEEELAACVVCVVPCPSVVLSVLQCVLRVHYHYFYAYQGDPSVVVVCVVVVQQRAAGSNNRHQQLSGQAYEYEDADLVSVVSLQVNCVSRVHDQKPVVDWLSGHQYEYEYPHQVNLCVQADPVRIGSGNYYDDDDCVNVSSVVSNVSSVCRPPTD

Se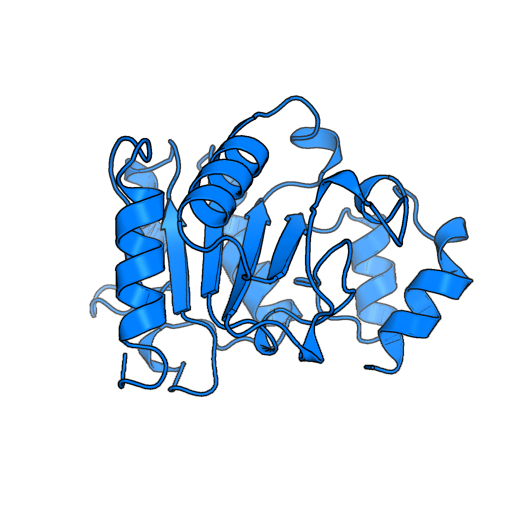quence (196 aa):
MPDYADFVRQNLHRFKHVEPFLPFDNPSFGNPRFEDAPYHVLIVRLSPFRDVDRSLPHLFLFHEVRRALPDAFIDLAFFPSAGERALFERKGIPYLIGVQSLRSADEFDLLIISNAYTLELINLPYLLIRSGIPLFSSQRGPEWPIILLGGSNALTTQSIIRENGDSLVDGIFFGEGEGLVGELVRLLQRNAGVDK

Secondary structure (DSSP, 8-state):
--HHHHHHHHTGGG-S--GGG-SSS-GGG----GGG-S-EEEEEESS-HHHHTT--HHHHHHHHHHHH-TT-EEEEEEPPPHHHHHHHHHHT--SSB-TTT--BGGG-SEEEEE--SGGGTTHHHHHHHTTT--SSGGG--TTSPEEEEESS-GGGGGGGB-TTS-BSSSEE--S--TTHHHHHHHHHHHTTTS--

Mean predicted aligned error: 4.37 Å